Protein AF-W5XZP5-F1 (afdb_monomer)

Nearest PDB structures (foldseek):
  1u8u-assembly1_A  TM=7.814E-01  e=1.775E-10  Escherichia coli
  1jrl-assembly1_A  TM=7.957E-01  e=8.829E-10  Escherichia coli
  6lfb-assembly1_A  TM=7.781E-01  e=6.008E-10  Escherichia coli
  5tid-assembly1_A  TM=7.709E-01  e=5.284E-10  Escherichia coli
  3hp4-assembly1_A  TM=7.282E-01  e=1.217E-09  Pseudoalteromonas sp. 643A

Solvent-accessible surface area (backbone atoms only — not comparable to full-atom values): 13122 Å² total; per-residue (Å²): 115,48,54,32,40,34,79,48,70,82,72,38,53,69,54,25,30,72,69,65,72,43,65,78,64,67,45,83,43,41,34,94,87,47,68,37,27,38,32,76,29,47,70,70,50,43,53,47,47,40,75,73,55,48,34,52,40,47,40,54,33,73,87,69,50,78,31,38,27,72,50,74,82,57,72,58,82,78,39,51,29,35,30,35,40,25,9,34,61,50,44,8,46,72,16,100,78,29,27,31,50,43,57,47,41,78,73,30,84,36,62,45,82,64,29,38,70,76,36,28,29,65,58,42,38,75,44,43,41,59,57,37,56,77,66,66,34,48,25,36,37,40,34,45,37,62,48,31,43,51,72,67,48,53,45,67,56,45,52,52,22,47,48,58,31,44,55,60,28,34,75,68,40,24,45,59,37,38,38,38,47,61,48,58,40,43,71,40,12,35,76,68,64,67,43,62,58,51,62,69,51,49,55,49,30,34,53,50,48,50,54,47,16,68,76,68,25,41,53,56,47,80,43,26,73,89,40,54,93,42,58,90,30,26,74,36,21,63,34,34,21,55,67,28,19,52,54,57,42,58,60,71,76,110

InterPro domains:
  IPR013830 SGNH hydrolase-type esterase domain [PF13472] (84-247)
  IPR036514 SGNH hydrolase superfamily [G3DSA:3.40.50.1110] (79-254)
  IPR053140 GDSL lipase Rv0518-like [PTHR43784] (78-248)

pLDDT: mean 94.57, std 4.89, range [75.0, 98.81]

Organism: NCBI:txid1224164

Structure (mmCIF, N/CA/C/O backbone):
data_AF-W5XZP5-F1
#
_entry.id   AF-W5XZP5-F1
#
loop_
_atom_site.group_PDB
_atom_site.id
_atom_site.type_symbol
_atom_site.label_atom_id
_atom_site.label_alt_id
_atom_site.label_comp_id
_atom_site.label_asym_id
_atom_site.label_entity_id
_atom_site.label_seq_id
_atom_site.pdbx_PDB_ins_code
_atom_site.Cartn_x
_atom_site.Cartn_y
_atom_site.Cartn_z
_atom_site.occupancy
_atom_site.B_iso_or_equiv
_atom_site.auth_seq_id
_atom_site.auth_comp_id
_atom_site.auth_asym_id
_atom_site.auth_atom_id
_atom_site.pdbx_PDB_model_num
ATOM 1 N N . MET A 1 1 ? 1.343 5.590 27.666 1.00 75.00 1 MET A N 1
ATOM 2 C CA . MET A 1 1 ? -0.059 5.116 27.761 1.00 75.00 1 MET A CA 1
ATOM 3 C C . MET A 1 1 ? -0.817 5.496 26.500 1.00 75.00 1 MET A C 1
ATOM 5 O O . MET A 1 1 ? -0.905 6.676 26.173 1.00 75.00 1 MET A O 1
ATOM 9 N N . GLN A 1 2 ? -1.315 4.499 25.777 1.00 84.00 2 GLN A N 1
ATOM 10 C CA . GLN A 1 2 ? -2.060 4.642 24.524 1.00 84.00 2 GLN A CA 1
ATOM 11 C C . GLN A 1 2 ? -3.477 4.099 24.718 1.00 84.00 2 GLN A C 1
ATOM 13 O O . GLN A 1 2 ? -3.688 3.167 25.492 1.00 84.00 2 GLN A O 1
ATOM 18 N N . THR A 1 3 ? -4.457 4.682 24.028 1.00 86.06 3 THR A N 1
ATOM 19 C CA . THR A 1 3 ? -5.855 4.237 24.112 1.00 86.06 3 THR A CA 1
ATOM 20 C C . THR A 1 3 ? -6.237 3.455 22.862 1.00 86.06 3 THR A C 1
ATOM 22 O O . THR A 1 3 ? -6.197 3.989 21.747 1.00 86.06 3 THR A O 1
ATOM 25 N N . LEU A 1 4 ? -6.639 2.202 23.067 1.00 90.81 4 LEU A N 1
ATOM 26 C CA . LEU A 1 4 ? -7.145 1.310 22.032 1.00 90.81 4 LEU A CA 1
ATOM 27 C C . LEU A 1 4 ? -8.652 1.135 22.169 1.00 90.81 4 LEU A C 1
ATOM 29 O O . LEU A 1 4 ? -9.158 0.804 23.232 1.00 90.81 4 LEU A O 1
ATOM 33 N N . PHE A 1 5 ? -9.359 1.313 21.068 1.00 88.06 5 PHE A N 1
ATOM 34 C CA . PHE A 1 5 ? -10.730 0.897 20.890 1.00 88.06 5 PHE A CA 1
ATOM 35 C C . PHE A 1 5 ? -10.770 -0.561 20.409 1.00 88.06 5 PHE A C 1
ATOM 37 O O . PHE A 1 5 ? -10.121 -0.918 19.423 1.00 88.06 5 PHE A O 1
ATOM 44 N N . SER A 1 6 ? -11.568 -1.392 21.073 1.00 87.50 6 SER A N 1
ATOM 45 C CA . SER A 1 6 ? -11.821 -2.783 20.693 1.00 87.50 6 SER A CA 1
ATOM 46 C C . SER A 1 6 ? -13.319 -3.023 20.509 1.00 87.50 6 SER A C 1
ATOM 48 O O . SER A 1 6 ? -14.120 -2.600 21.338 1.00 87.50 6 SER A O 1
ATOM 50 N N . PHE A 1 7 ? -13.685 -3.734 19.438 1.00 80.00 7 PHE A N 1
ATOM 51 C CA . PHE A 1 7 ? -15.038 -4.272 19.221 1.00 80.00 7 PHE A CA 1
ATOM 52 C C . PHE A 1 7 ? -15.194 -5.707 19.758 1.00 80.00 7 PHE A C 1
ATOM 54 O O . PHE A 1 7 ? -16.263 -6.294 19.625 1.00 80.00 7 PHE A O 1
ATOM 61 N N . GLY A 1 8 ? -14.127 -6.322 20.280 1.00 81.00 8 GLY A N 1
ATOM 62 C CA . GLY A 1 8 ? -14.109 -7.768 20.496 1.00 81.00 8 GLY A CA 1
ATOM 63 C C . GLY A 1 8 ? -13.013 -8.240 21.449 1.00 81.00 8 GLY A C 1
ATOM 64 O O . GLY A 1 8 ? -13.044 -7.810 22.597 1.00 81.00 8 GLY A O 1
ATOM 65 N N . PRO A 1 9 ? -12.063 -9.101 21.026 1.00 78.81 9 PRO A N 1
ATOM 66 C CA . PRO A 1 9 ? -11.287 -9.967 21.925 1.00 78.81 9 PRO A CA 1
ATOM 67 C C . PRO A 1 9 ? -10.595 -9.241 23.085 1.00 78.81 9 PRO A C 1
ATOM 69 O O . PRO A 1 9 ? -10.572 -9.738 24.200 1.00 78.81 9 PRO A O 1
ATOM 72 N N . LEU A 1 10 ? -10.096 -8.024 22.858 1.00 86.81 10 LEU A N 1
ATOM 73 C CA . LEU A 1 10 ? -9.453 -7.215 23.900 1.00 86.81 10 LEU A CA 1
ATOM 74 C C . LEU A 1 10 ? -10.403 -6.682 24.985 1.00 86.81 10 LEU A C 1
ATOM 76 O O . LEU A 1 10 ? -9.935 -6.026 25.906 1.00 86.81 10 LEU A O 1
ATOM 80 N N . LEU A 1 11 ? -11.712 -6.916 24.880 1.00 89.94 11 LEU A N 1
ATOM 81 C CA . LEU A 1 11 ? -12.687 -6.651 25.942 1.00 89.94 11 LEU A CA 1
ATOM 82 C C . LEU A 1 11 ? -12.948 -7.888 26.817 1.00 89.94 11 LEU A C 1
ATOM 84 O O . LEU A 1 11 ? -13.628 -7.761 27.830 1.00 89.94 11 LEU A O 1
ATOM 88 N N . ASP A 1 12 ? -12.441 -9.064 26.430 1.00 92.50 12 ASP A N 1
ATOM 89 C CA . ASP A 1 12 ? -12.535 -10.299 27.211 1.00 92.50 12 ASP A CA 1
ATOM 90 C C . ASP A 1 12 ? -11.446 -10.312 28.301 1.00 92.50 12 ASP A C 1
ATOM 92 O O . ASP A 1 12 ? -10.257 -10.357 27.963 1.00 92.50 12 ASP A O 1
ATOM 96 N N . PRO A 1 13 ? -11.807 -10.291 29.600 1.00 92.00 13 PRO A N 1
ATOM 97 C CA . PRO A 1 13 ? -10.835 -10.322 30.689 1.00 92.00 13 PRO A CA 1
ATOM 98 C C . PRO A 1 13 ? -9.905 -11.539 30.649 1.00 92.00 13 PRO A C 1
ATOM 100 O O . PRO A 1 13 ? -8.737 -11.406 30.997 1.00 92.00 13 PRO A O 1
ATOM 103 N N . ALA A 1 14 ? -10.380 -12.702 30.186 1.00 93.19 14 ALA A N 1
ATOM 104 C CA . ALA A 1 14 ? -9.550 -13.904 30.111 1.00 93.19 14 ALA A CA 1
ATOM 105 C C . ALA A 1 14 ? -8.433 -13.751 29.070 1.00 93.19 14 ALA A C 1
ATOM 107 O O . ALA A 1 14 ? -7.293 -14.142 29.315 1.00 93.19 14 ALA A O 1
ATOM 108 N N . LEU A 1 15 ? -8.738 -13.126 27.928 1.00 92.06 15 LEU A N 1
ATOM 109 C CA . LEU A 1 15 ? -7.719 -12.823 26.927 1.00 92.06 15 LEU A CA 1
ATOM 110 C C . LEU A 1 15 ? -6.761 -11.732 27.414 1.00 92.06 15 LEU A C 1
ATOM 112 O O . LEU A 1 15 ? -5.573 -11.782 27.109 1.00 92.06 15 LEU A O 1
ATOM 116 N N . GLN A 1 16 ? -7.256 -10.744 28.163 1.00 93.25 16 GLN A N 1
ATOM 117 C CA . GLN A 1 16 ? -6.389 -9.738 28.776 1.00 93.25 16 GLN A CA 1
ATOM 118 C C . GLN A 1 16 ? -5.399 -10.386 29.754 1.00 93.25 16 GLN A C 1
ATOM 120 O O . GLN A 1 16 ? -4.205 -10.121 29.655 1.00 93.25 16 GLN A O 1
ATOM 125 N N . GLU A 1 17 ? -5.855 -11.293 30.622 1.00 94.44 17 GLU A N 1
ATOM 126 C CA . GLU A 1 17 ? -4.975 -12.051 31.520 1.00 94.44 17 GLU A CA 1
ATOM 127 C C . GLU A 1 17 ? -3.981 -12.936 30.755 1.00 94.44 17 GLU A C 1
ATOM 129 O O . GLU A 1 17 ? -2.807 -12.975 31.113 1.00 94.44 17 GLU A O 1
ATOM 134 N N . GLU A 1 18 ? -4.408 -13.596 29.673 1.00 94.25 18 GLU A N 1
ATOM 135 C CA . GLU A 1 18 ? -3.519 -14.392 28.813 1.00 94.25 18 GLU A CA 1
ATOM 136 C C . GLU A 1 18 ? -2.399 -13.540 28.197 1.00 94.25 18 GLU A C 1
ATOM 138 O O . GLU A 1 18 ? -1.236 -13.943 28.199 1.00 94.25 18 GLU A O 1
ATOM 143 N N . VAL A 1 19 ? -2.744 -12.373 27.644 1.00 92.38 19 VAL A N 1
ATOM 144 C CA . VAL A 1 19 ? -1.810 -11.548 26.863 1.00 92.38 19 VAL A CA 1
ATOM 145 C C . VAL A 1 19 ? -0.970 -10.633 27.755 1.00 92.38 19 VAL A C 1
ATOM 147 O O . VAL A 1 19 ? 0.211 -10.434 27.478 1.00 92.38 19 VAL A O 1
ATOM 150 N N . PHE A 1 20 ? -1.559 -10.063 28.806 1.00 94.38 20 PHE A N 1
ATOM 151 C CA . PHE A 1 20 ? -0.942 -9.025 29.639 1.00 94.38 20 PHE A CA 1
ATOM 152 C C . PHE A 1 20 ? -0.586 -9.500 31.049 1.00 94.38 20 PHE A C 1
ATOM 154 O O . PHE A 1 20 ? 0.141 -8.801 31.751 1.00 94.38 20 PHE A O 1
ATOM 161 N N . GLY A 1 21 ? -1.074 -10.669 31.470 1.00 94.56 21 GLY A N 1
ATOM 162 C CA . GLY A 1 21 ? -0.919 -11.174 32.836 1.00 94.56 21 GLY A CA 1
ATOM 163 C C . GLY A 1 21 ? -1.918 -10.593 33.842 1.00 94.56 21 GLY A C 1
ATOM 164 O O . GLY A 1 21 ? -1.877 -10.974 35.009 1.00 94.56 21 GLY A O 1
ATOM 165 N N . GLU A 1 22 ? -2.809 -9.693 33.415 1.00 94.38 22 GLU A N 1
ATOM 166 C CA . GLU A 1 22 ? -3.847 -9.081 34.248 1.00 94.38 22 GLU A CA 1
ATOM 167 C C . GLU A 1 22 ? -5.047 -8.593 33.413 1.00 94.38 22 GLU A C 1
ATOM 169 O O . GLU A 1 22 ? -4.922 -8.306 32.219 1.00 94.38 22 GLU A O 1
ATOM 174 N N . ALA A 1 23 ? -6.211 -8.452 34.053 1.00 94.31 23 ALA A N 1
ATOM 175 C CA . ALA A 1 23 ? -7.381 -7.814 33.458 1.00 94.31 23 ALA A CA 1
ATOM 176 C C . ALA A 1 23 ? -7.288 -6.283 33.589 1.00 94.31 23 ALA A C 1
ATOM 178 O O . ALA A 1 23 ? -7.298 -5.733 34.689 1.00 94.31 23 ALA A O 1
ATOM 179 N N . LEU A 1 24 ? -7.251 -5.585 32.454 1.00 91.44 24 LEU A N 1
ATOM 180 C CA . LEU A 1 24 ? -7.056 -4.132 32.366 1.00 91.44 24 LEU A CA 1
ATOM 181 C C . LEU A 1 24 ? -8.360 -3.332 32.487 1.00 91.44 24 LEU A C 1
ATOM 183 O O . LEU A 1 24 ? -8.338 -2.116 32.690 1.00 91.44 24 LEU A O 1
ATOM 187 N N . GLY A 1 25 ? -9.508 -4.002 32.350 1.00 90.81 25 GLY A N 1
ATOM 188 C CA . GLY A 1 25 ? -10.812 -3.347 32.261 1.00 90.81 25 GLY A CA 1
ATOM 189 C C . GLY A 1 25 ? -10.964 -2.517 30.981 1.00 90.81 25 GLY A C 1
ATOM 190 O O . GLY A 1 25 ? -10.099 -2.504 30.104 1.00 90.81 25 GLY A O 1
ATOM 191 N N . TYR A 1 26 ? -12.105 -1.844 30.834 1.00 94.44 26 TYR A N 1
ATOM 192 C CA . TYR A 1 26 ? -12.350 -0.937 29.713 1.00 94.44 26 TYR A CA 1
ATOM 193 C C . TYR A 1 26 ? -13.429 0.095 30.043 1.00 94.44 26 TYR A C 1
ATOM 195 O O . TYR A 1 26 ? -14.261 -0.104 30.929 1.00 94.44 26 TYR A O 1
ATOM 203 N N . VAL A 1 27 ? -13.440 1.192 29.287 1.00 94.12 27 VAL A N 1
ATOM 204 C CA . VAL A 1 27 ? -14.518 2.188 29.313 1.00 94.12 27 VAL A CA 1
ATOM 205 C C . VAL A 1 27 ? -15.412 1.976 28.092 1.00 94.12 27 VAL A C 1
ATOM 207 O O . VAL A 1 27 ? -14.883 2.005 26.980 1.00 94.12 27 VAL A O 1
ATOM 210 N N . PRO A 1 28 ? -16.736 1.775 28.243 1.00 94.25 28 PRO A N 1
ATOM 211 C CA . PRO A 1 28 ? -17.640 1.674 27.103 1.00 94.25 28 PRO A CA 1
ATOM 212 C C . PRO A 1 28 ? -17.502 2.874 26.164 1.00 94.25 28 PRO A C 1
ATOM 214 O O . PRO A 1 28 ? -17.435 4.022 26.607 1.00 94.25 28 PRO A O 1
ATOM 217 N N . ALA A 1 29 ? -17.446 2.604 24.867 1.00 93.50 29 ALA A N 1
ATOM 218 C CA . ALA A 1 29 ? -17.352 3.627 23.838 1.00 93.50 29 ALA A CA 1
ATOM 219 C C . ALA A 1 29 ? -17.976 3.118 22.544 1.00 93.50 29 ALA A C 1
ATOM 221 O O . ALA A 1 29 ? -18.106 1.916 22.331 1.00 93.50 29 ALA A O 1
ATOM 222 N N . SER A 1 30 ? -18.275 4.033 21.633 1.00 91.25 30 SER A N 1
ATOM 223 C CA . SER A 1 30 ? -18.800 3.686 20.319 1.00 91.25 30 SER A CA 1
ATOM 224 C C . SER A 1 30 ? -18.081 4.437 19.213 1.00 91.25 30 SER A C 1
ATOM 226 O O . SER A 1 30 ? -17.440 5.468 19.426 1.00 91.25 30 SER A O 1
ATOM 228 N N . THR A 1 31 ? -18.177 3.891 18.010 1.00 88.38 31 THR A N 1
ATOM 229 C CA . THR A 1 31 ? -17.751 4.519 16.757 1.00 88.38 31 THR A CA 1
ATOM 230 C C . THR A 1 31 ? -18.951 4.589 15.818 1.00 88.38 31 THR A C 1
ATOM 232 O O . THR A 1 31 ? -19.982 3.964 16.065 1.00 88.38 31 THR A O 1
ATOM 235 N N . ARG A 1 32 ? -18.798 5.234 14.656 1.00 81.88 32 ARG A N 1
ATOM 236 C CA . ARG A 1 32 ? -19.812 5.161 13.584 1.00 81.88 32 ARG A CA 1
ATOM 237 C C . ARG A 1 32 ? -20.124 3.732 13.104 1.00 81.88 32 ARG A C 1
ATOM 239 O O . ARG A 1 32 ? -21.089 3.539 12.373 1.00 81.88 32 ARG A O 1
ATOM 246 N N . HIS A 1 33 ? -19.285 2.757 13.461 1.00 78.44 33 HIS A N 1
ATOM 247 C CA . HIS A 1 33 ? -19.383 1.367 13.018 1.00 78.44 33 HIS A CA 1
ATOM 248 C C . HIS A 1 33 ? -19.900 0.410 14.102 1.00 78.44 33 HIS A C 1
ATOM 250 O O . HIS A 1 33 ? -20.106 -0.759 13.792 1.00 78.44 33 HIS A O 1
ATOM 256 N N . GLY A 1 34 ? -20.113 0.874 15.340 1.00 85.00 34 GLY A N 1
ATOM 257 C CA . GLY A 1 34 ? -20.674 0.052 16.417 1.00 85.00 34 GLY A CA 1
ATOM 258 C C . GLY A 1 34 ? -20.146 0.372 17.816 1.00 85.00 34 GLY A C 1
ATOM 259 O O . GLY A 1 34 ? -19.287 1.240 17.993 1.00 85.00 34 GLY A O 1
ATOM 260 N N . GLU A 1 35 ? -20.675 -0.369 18.787 1.00 90.88 35 GLU A N 1
ATOM 261 C CA . GLU A 1 35 ? -20.318 -0.325 20.210 1.00 90.88 35 GLU A CA 1
ATOM 262 C C . GLU A 1 35 ? -19.059 -1.153 20.511 1.00 90.88 35 GLU A C 1
ATOM 264 O O . GLU A 1 35 ? -18.761 -2.133 19.827 1.00 90.88 35 GLU A O 1
ATOM 269 N N . GLY A 1 36 ? -18.328 -0.764 21.552 1.00 92.38 36 GLY A N 1
ATOM 270 C CA . GLY A 1 36 ? -17.110 -1.425 22.005 1.00 92.38 36 GLY A CA 1
ATOM 271 C C . GLY A 1 36 ? -16.582 -0.827 23.309 1.00 92.38 36 GLY A C 1
ATOM 272 O O . GLY A 1 36 ? -17.344 -0.360 24.159 1.00 92.38 36 GLY A O 1
ATOM 273 N N . GLY A 1 37 ? -15.263 -0.841 23.478 1.00 93.62 37 GLY A N 1
ATOM 274 C CA . GLY A 1 37 ? -14.620 -0.331 24.685 1.00 93.62 37 GLY A CA 1
ATOM 275 C C . GLY A 1 37 ? -13.229 0.232 24.439 1.00 93.62 37 GLY A C 1
ATOM 276 O O . GLY A 1 37 ? -12.516 -0.206 23.538 1.00 93.62 37 GLY A O 1
ATOM 277 N N . LEU A 1 38 ? -12.854 1.215 25.256 1.00 93.75 38 LEU A N 1
ATOM 278 C CA . LEU A 1 38 ? -11.516 1.783 25.323 1.00 93.75 38 LEU A CA 1
ATOM 279 C C . LEU A 1 38 ? -10.705 1.066 26.398 1.00 93.75 38 LEU A C 1
ATOM 281 O O . LEU A 1 38 ? -11.060 1.117 27.576 1.00 93.75 38 LEU A O 1
ATOM 285 N N . VAL A 1 39 ? -9.600 0.462 25.984 1.00 93.69 39 VAL A N 1
ATOM 286 C CA . VAL A 1 39 ? -8.587 -0.138 26.851 1.00 93.69 39 VAL A CA 1
ATOM 287 C C . VAL A 1 39 ? -7.372 0.786 26.852 1.00 93.69 39 VAL A C 1
ATOM 289 O O . VAL A 1 39 ? -6.883 1.194 25.792 1.00 93.69 39 VAL A O 1
ATOM 292 N N . ALA A 1 40 ? -6.902 1.162 28.037 1.00 93.31 40 ALA A N 1
ATOM 293 C CA . ALA A 1 40 ? -5.664 1.913 28.190 1.00 93.31 40 ALA A CA 1
ATOM 294 C C . ALA A 1 40 ? -4.505 0.923 28.323 1.00 93.31 40 ALA A C 1
ATOM 296 O O . ALA A 1 40 ? -4.521 0.102 29.232 1.00 93.31 40 ALA A O 1
ATOM 297 N N . LEU A 1 41 ? -3.526 1.004 27.421 1.00 92.62 41 LEU A N 1
ATOM 298 C CA . LEU A 1 41 ? -2.330 0.167 27.468 1.00 92.62 41 LEU A CA 1
ATOM 299 C C . LEU A 1 41 ? -1.097 1.001 27.805 1.00 92.62 41 LEU A C 1
ATOM 301 O O . LEU A 1 41 ? -0.870 2.081 27.240 1.00 92.62 41 LEU A O 1
ATOM 305 N N . GLU A 1 42 ? -0.274 0.474 28.699 1.00 94.00 42 GLU A N 1
ATOM 306 C CA . GLU A 1 42 ? 1.117 0.885 28.851 1.00 94.00 42 GLU A CA 1
ATOM 307 C C . GLU A 1 42 ? 1.954 0.445 27.646 1.00 94.00 42 GLU A C 1
ATOM 309 O O . GLU A 1 42 ? 1.534 -0.387 26.844 1.00 94.00 42 GLU A O 1
ATOM 314 N N . ASP A 1 43 ? 3.160 0.991 27.502 1.00 90.69 43 ASP A N 1
ATOM 315 C CA . ASP A 1 43 ? 3.978 0.762 26.307 1.00 90.69 43 ASP A CA 1
ATOM 316 C C . ASP A 1 43 ? 4.386 -0.721 26.165 1.00 90.69 43 ASP A C 1
ATOM 318 O O . ASP A 1 43 ? 4.406 -1.259 25.058 1.00 90.69 43 ASP A O 1
ATOM 322 N N . GLY A 1 44 ? 4.627 -1.416 27.286 1.00 92.06 44 GLY A N 1
ATOM 323 C CA . GLY A 1 44 ? 4.886 -2.860 27.299 1.00 92.06 44 GLY A CA 1
ATOM 324 C C . GLY A 1 44 ? 3.664 -3.690 26.891 1.00 92.06 44 GLY A C 1
ATOM 325 O O . GLY A 1 44 ? 3.779 -4.593 26.066 1.00 92.06 44 GLY A O 1
ATOM 326 N N . GLN A 1 45 ? 2.481 -3.342 27.403 1.00 93.62 45 GLN A N 1
ATOM 327 C CA . GLN A 1 45 ? 1.221 -4.003 27.044 1.00 93.62 45 GLN A CA 1
ATOM 328 C C . GLN A 1 45 ? 0.855 -3.746 25.580 1.00 93.62 45 GLN A C 1
ATOM 330 O O . GLN A 1 45 ? 0.395 -4.646 24.883 1.00 93.62 45 GLN A O 1
ATOM 335 N N . LEU A 1 46 ? 1.105 -2.535 25.081 1.00 90.81 46 LEU A N 1
ATOM 336 C CA . LEU A 1 46 ? 0.900 -2.204 23.678 1.00 90.81 46 LEU A CA 1
ATOM 337 C C . LEU A 1 46 ? 1.782 -3.061 22.772 1.00 90.81 46 LEU A C 1
ATOM 339 O O . LEU A 1 46 ? 1.267 -3.614 21.811 1.00 90.81 46 LEU A O 1
ATOM 343 N N . SER A 1 47 ? 3.059 -3.230 23.121 1.00 89.75 47 SER A N 1
ATOM 344 C CA . SER A 1 47 ? 3.990 -4.100 22.390 1.00 89.75 47 SER A CA 1
ATOM 345 C C . SER A 1 47 ? 3.519 -5.564 22.351 1.00 89.75 47 SER A C 1
ATOM 347 O O . SER A 1 47 ? 3.568 -6.215 21.306 1.00 89.75 47 SER A O 1
ATOM 349 N N . LEU A 1 48 ? 2.986 -6.080 23.466 1.00 91.38 48 LEU A N 1
ATOM 350 C CA . LEU A 1 48 ? 2.402 -7.428 23.524 1.00 91.38 48 LEU A CA 1
ATOM 351 C C . LEU A 1 48 ? 1.155 -7.552 22.638 1.00 91.38 48 LEU A C 1
ATOM 353 O O . LEU A 1 48 ? 1.019 -8.514 21.880 1.00 91.38 48 LEU A O 1
ATOM 357 N N . ALA A 1 49 ? 0.260 -6.564 22.697 1.00 90.25 49 ALA A N 1
ATOM 358 C CA . ALA A 1 49 ? -0.928 -6.524 21.853 1.00 90.25 49 ALA A CA 1
ATOM 359 C C . ALA A 1 49 ? -0.556 -6.428 20.362 1.00 90.25 49 ALA A C 1
ATOM 361 O O . ALA A 1 49 ? -1.134 -7.133 19.538 1.00 90.25 49 ALA A O 1
ATOM 362 N N . ASP A 1 50 ? 0.445 -5.620 20.028 1.00 89.12 50 ASP A N 1
ATOM 363 C CA . ASP A 1 50 ? 0.960 -5.437 18.674 1.00 89.12 50 ASP A CA 1
ATOM 364 C C . ASP A 1 50 ? 1.482 -6.766 18.100 1.00 89.12 50 ASP A C 1
ATOM 366 O O . ASP A 1 50 ? 1.137 -7.140 16.978 1.00 89.12 50 ASP A O 1
ATOM 370 N N . GLY A 1 51 ? 2.229 -7.539 18.899 1.00 85.88 51 GLY A N 1
ATOM 371 C CA . GLY A 1 51 ? 2.695 -8.877 18.519 1.00 85.88 51 GLY A CA 1
ATOM 372 C C . GLY A 1 51 ? 1.577 -9.918 18.367 1.00 85.88 51 GLY A C 1
ATOM 373 O O . GLY A 1 51 ? 1.744 -10.896 17.637 1.00 85.88 51 GLY A O 1
ATOM 374 N N . ARG A 1 52 ? 0.430 -9.722 19.031 1.00 86.56 52 ARG A N 1
ATOM 375 C CA . ARG A 1 52 ? -0.704 -10.662 19.011 1.00 86.56 52 ARG A CA 1
ATOM 376 C C . ARG A 1 52 ? -1.720 -10.368 17.910 1.00 86.56 52 ARG A C 1
ATOM 378 O O . ARG A 1 52 ? -2.242 -11.306 17.307 1.00 86.56 52 ARG A O 1
ATOM 385 N N . PHE A 1 53 ? -2.040 -9.094 17.705 1.00 85.25 53 PHE A N 1
ATOM 386 C CA . PHE A 1 53 ? -3.153 -8.641 16.867 1.00 85.25 53 PHE A CA 1
ATOM 387 C C . PHE A 1 53 ? -2.692 -7.926 15.589 1.00 85.25 53 PHE A C 1
ATOM 389 O O . PHE A 1 53 ? -3.486 -7.776 14.661 1.00 85.25 53 PHE A O 1
ATOM 396 N N . GLY A 1 54 ? -1.417 -7.534 15.497 1.00 82.50 54 GLY A N 1
ATOM 397 C CA . GLY A 1 54 ? -0.810 -7.033 14.269 1.00 82.50 54 GLY A CA 1
ATOM 398 C C . GLY A 1 54 ? -1.212 -5.598 13.931 1.00 82.50 54 GLY A C 1
ATOM 399 O O . GLY A 1 54 ? -0.768 -4.655 14.578 1.00 82.50 54 GLY A O 1
ATOM 400 N N . VAL A 1 55 ? -1.998 -5.424 12.866 1.00 84.25 55 VAL A N 1
ATOM 401 C CA . VAL A 1 55 ? -2.234 -4.126 12.208 1.00 84.25 55 VAL A CA 1
ATOM 402 C C . VAL A 1 55 ? -3.197 -3.235 12.994 1.00 84.25 55 VAL A C 1
ATOM 404 O O . VAL A 1 55 ? -4.261 -3.678 13.441 1.00 84.25 55 VAL A O 1
ATOM 407 N N . ARG A 1 56 ? -2.874 -1.938 13.079 1.00 88.00 56 ARG A N 1
ATOM 408 C CA . ARG A 1 56 ? -3.696 -0.915 13.738 1.00 88.00 56 ARG A CA 1
ATOM 409 C C . ARG A 1 56 ? -4.174 0.157 12.764 1.00 88.00 56 ARG A C 1
ATOM 411 O O . ARG A 1 56 ? -3.470 0.533 11.835 1.00 88.00 56 ARG A O 1
ATOM 418 N N . ARG A 1 57 ? -5.342 0.741 13.043 1.00 85.25 57 ARG A N 1
ATOM 419 C CA . ARG A 1 57 ? -5.799 1.991 12.409 1.00 85.25 57 ARG A CA 1
ATOM 420 C C . ARG A 1 57 ? -6.286 3.008 13.421 1.00 85.25 57 ARG A C 1
ATOM 422 O O . ARG A 1 57 ? -6.746 2.645 14.504 1.00 85.25 57 ARG A O 1
ATOM 429 N N . ARG A 1 58 ? -6.299 4.275 13.017 1.00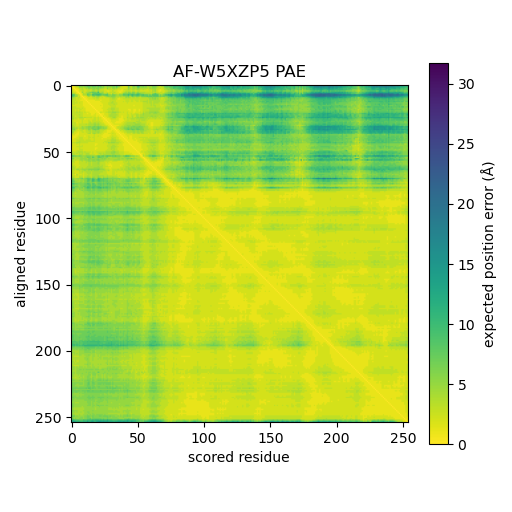 89.06 58 ARG A N 1
ATOM 430 C CA . ARG A 1 58 ? -7.086 5.298 13.705 1.00 89.06 58 ARG A CA 1
ATOM 431 C C . ARG A 1 58 ? -8.574 5.112 13.422 1.00 89.06 58 ARG A C 1
ATOM 433 O O . ARG A 1 58 ? -8.985 4.876 12.287 1.00 89.06 58 ARG A O 1
ATOM 440 N N . VAL A 1 59 ? -9.377 5.225 14.472 1.00 88.31 59 VAL A N 1
ATOM 441 C CA . VAL A 1 59 ? -10.838 5.273 14.405 1.00 88.31 59 VAL A CA 1
ATOM 442 C C . VAL A 1 59 ? -11.348 6.506 15.134 1.00 88.31 59 VAL A C 1
ATOM 444 O O . VAL A 1 59 ? -10.811 6.885 16.176 1.00 88.31 59 VAL A O 1
ATOM 447 N N . ALA A 1 60 ? -12.404 7.105 14.592 1.00 90.50 60 ALA A N 1
ATOM 448 C CA . ALA A 1 60 ? -13.151 8.158 15.259 1.00 90.50 60 ALA A CA 1
ATOM 449 C C . ALA A 1 60 ? -14.203 7.539 16.182 1.00 90.50 60 ALA A C 1
ATOM 451 O O . ALA A 1 60 ? -15.011 6.701 15.759 1.00 90.50 60 ALA A O 1
ATOM 452 N N . LEU A 1 61 ? -14.187 7.973 17.435 1.00 91.31 61 LEU A N 1
ATOM 453 C CA . LEU A 1 61 ? -15.222 7.684 18.413 1.00 91.31 61 LEU A CA 1
ATOM 454 C C . LEU A 1 61 ? -16.449 8.570 18.158 1.00 91.31 61 LEU A C 1
ATOM 456 O O . LEU A 1 61 ? -16.356 9.611 17.505 1.00 91.31 61 LEU A O 1
ATOM 460 N N . ALA A 1 62 ? -17.603 8.177 18.693 1.00 90.38 62 ALA A N 1
ATOM 461 C CA . ALA A 1 62 ? -18.847 8.940 18.575 1.00 90.38 62 ALA A CA 1
ATOM 462 C C . ALA A 1 62 ? -18.755 10.344 19.203 1.00 90.38 62 ALA A C 1
ATOM 464 O O . ALA A 1 62 ? -19.473 11.249 18.789 1.00 90.38 62 ALA A O 1
ATOM 465 N N . ASP A 1 63 ? -17.843 10.537 20.161 1.00 89.88 63 ASP A N 1
ATOM 466 C CA . ASP A 1 63 ? -17.549 11.829 20.791 1.00 89.88 63 ASP A CA 1
ATOM 467 C C . ASP A 1 63 ? -16.534 12.691 20.007 1.00 89.88 63 ASP A C 1
ATOM 469 O O . ASP A 1 63 ? -16.163 13.776 20.453 1.00 89.88 63 ASP A O 1
ATOM 473 N N . GLY A 1 64 ? -16.076 12.219 18.842 1.00 88.12 64 GLY A N 1
ATOM 474 C CA . GLY A 1 64 ? -15.134 12.918 17.967 1.00 88.12 64 GLY A CA 1
ATOM 475 C C . GLY A 1 64 ? -13.655 12.717 18.306 1.00 88.12 64 GLY A C 1
ATOM 476 O O . GLY A 1 64 ? -12.800 13.159 17.537 1.00 88.12 64 GLY A O 1
ATOM 477 N N . ARG A 1 65 ? -13.310 12.037 19.408 1.00 91.69 65 ARG A N 1
ATOM 478 C CA . ARG A 1 65 ? -11.910 11.692 19.705 1.00 91.69 65 ARG A CA 1
ATOM 479 C C . ARG A 1 65 ? -11.401 10.589 18.777 1.00 91.69 65 ARG A C 1
ATOM 481 O O . ARG A 1 65 ? -12.173 9.802 18.232 1.00 91.69 65 ARG A O 1
ATOM 488 N N . LEU A 1 66 ? -10.078 10.501 18.640 1.00 90.62 66 LEU A N 1
ATOM 489 C CA . LEU A 1 66 ? -9.410 9.429 17.902 1.00 90.62 66 LEU A CA 1
ATOM 490 C C . LEU A 1 66 ? -8.838 8.379 18.856 1.00 90.62 66 LEU A C 1
ATOM 492 O O . LEU A 1 66 ? -8.157 8.718 19.823 1.00 90.62 66 LEU A O 1
ATOM 496 N N . ALA A 1 67 ? -9.029 7.108 18.523 1.00 91.31 67 ALA A N 1
ATOM 497 C CA . ALA A 1 67 ? -8.401 5.971 19.192 1.00 91.31 67 ALA A CA 1
ATOM 498 C C . ALA A 1 67 ? -7.704 5.072 18.164 1.00 91.31 67 ALA A C 1
ATOM 500 O O . ALA A 1 67 ? -7.998 5.142 16.970 1.00 91.31 67 ALA A O 1
ATOM 501 N N . TRP A 1 68 ? -6.760 4.246 18.611 1.00 90.75 68 TRP A N 1
ATOM 502 C CA . TRP A 1 68 ? -6.251 3.147 17.786 1.00 90.75 68 TRP A CA 1
ATOM 503 C C . TRP A 1 68 ? -7.214 1.964 17.855 1.00 90.75 68 TRP A C 1
ATOM 505 O O . TRP A 1 68 ? -7.868 1.788 18.869 1.00 90.75 68 TRP A O 1
ATOM 515 N N . ALA A 1 69 ? -7.303 1.138 16.824 1.00 90.12 69 ALA A N 1
ATOM 516 C CA . ALA A 1 69 ? -8.043 -0.120 16.868 1.00 90.12 69 ALA A CA 1
ATOM 517 C C . ALA A 1 69 ? -7.327 -1.175 16.027 1.00 90.12 69 ALA A C 1
ATOM 519 O O . ALA A 1 69 ? -6.846 -0.855 14.936 1.00 90.12 69 ALA A O 1
ATOM 520 N N . TYR A 1 70 ? -7.303 -2.418 16.508 1.00 86.94 70 TYR A N 1
ATOM 521 C CA . TYR A 1 70 ? -6.884 -3.560 15.697 1.00 86.94 70 TYR A CA 1
ATOM 522 C C . TYR A 1 70 ? -7.981 -3.943 14.711 1.00 86.94 70 TYR A C 1
ATOM 524 O O . TYR A 1 70 ? -9.173 -3.831 15.013 1.00 86.94 70 TYR A O 1
ATOM 532 N N . LEU A 1 71 ? -7.571 -4.391 13.530 1.00 78.25 71 LEU A N 1
ATOM 533 C CA . LEU A 1 71 ? -8.473 -4.806 12.463 1.00 78.25 71 LEU A CA 1
ATOM 534 C C . LEU A 1 71 ? -8.155 -6.194 11.951 1.00 78.25 71 LEU A C 1
ATOM 536 O O . LEU A 1 71 ? -7.113 -6.765 12.250 1.00 78.25 71 LEU A O 1
ATOM 540 N N . ASP A 1 72 ? -9.057 -6.683 11.101 1.00 80.62 72 ASP A N 1
ATOM 541 C CA . ASP A 1 72 ? -8.756 -7.805 10.230 1.00 80.62 72 ASP A CA 1
ATOM 542 C C . ASP A 1 72 ? -7.459 -7.510 9.446 1.00 80.62 72 ASP A C 1
ATOM 544 O O . ASP A 1 72 ? -7.371 -6.457 8.787 1.00 80.62 72 ASP A O 1
ATOM 548 N N . PRO A 1 73 ? -6.463 -8.412 9.511 1.00 79.62 73 PRO A N 1
ATOM 549 C CA . PRO A 1 73 ? -5.197 -8.249 8.806 1.00 79.62 73 PRO A CA 1
ATOM 550 C C . PRO A 1 73 ? -5.365 -8.274 7.282 1.00 79.62 73 PRO A C 1
ATOM 552 O O . PRO A 1 73 ? -4.451 -7.872 6.581 1.00 79.62 73 PRO A O 1
ATOM 555 N N . ARG A 1 74 ? -6.528 -8.681 6.752 1.00 86.81 74 ARG A N 1
ATOM 556 C CA . ARG A 1 74 ? -6.845 -8.628 5.320 1.00 86.81 74 ARG A CA 1
ATOM 557 C C . ARG A 1 74 ? -7.450 -7.264 4.983 1.00 86.81 74 ARG A C 1
ATOM 559 O O . ARG A 1 74 ? -8.632 -7.028 5.274 1.00 86.81 74 ARG A O 1
ATOM 566 N N . PRO A 1 75 ? -6.700 -6.346 4.350 1.00 87.38 75 PRO A N 1
ATOM 567 C CA . PRO A 1 75 ? -7.119 -4.954 4.246 1.00 87.38 75 PRO A CA 1
ATOM 568 C C . PRO A 1 75 ? -8.399 -4.731 3.451 1.00 87.38 75 PRO A C 1
ATOM 570 O O . PRO A 1 75 ? -9.199 -3.860 3.798 1.00 87.38 75 PRO A O 1
ATOM 573 N N . PHE A 1 76 ? -8.636 -5.557 2.436 1.00 92.12 76 PHE A N 1
ATOM 574 C CA . PHE A 1 76 ? -9.770 -5.396 1.533 1.00 92.12 76 PHE A CA 1
ATOM 575 C C . PHE A 1 76 ? -11.038 -6.126 1.982 1.00 92.12 76 PHE A C 1
ATOM 577 O O . PHE A 1 76 ? -12.108 -5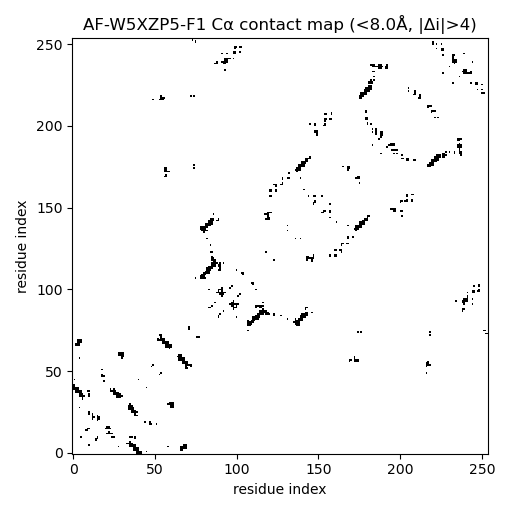.832 1.458 1.00 92.12 76 PHE A O 1
ATOM 584 N N . ALA A 1 77 ? -10.965 -7.015 2.981 1.00 87.56 77 ALA A N 1
ATOM 585 C CA . ALA A 1 77 ? -12.125 -7.789 3.435 1.00 87.56 77 ALA A CA 1
ATOM 586 C C . ALA A 1 77 ? -13.254 -6.902 3.997 1.00 87.56 77 ALA A C 1
ATOM 588 O O . ALA A 1 77 ? -14.432 -7.224 3.856 1.00 87.56 77 ALA A O 1
ATOM 589 N N . ALA A 1 78 ? -12.894 -5.775 4.619 1.00 83.69 78 ALA A N 1
ATOM 590 C CA . ALA A 1 78 ? -13.836 -4.826 5.215 1.00 83.69 78 ALA A CA 1
ATOM 591 C C . ALA A 1 78 ? -13.929 -3.483 4.462 1.00 83.69 78 ALA A C 1
ATOM 593 O O . ALA A 1 78 ? -14.641 -2.582 4.916 1.00 83.69 78 ALA A O 1
ATOM 594 N N . ALA A 1 79 ? -13.208 -3.328 3.347 1.00 92.88 79 ALA A N 1
ATOM 595 C CA . ALA A 1 79 ? -13.168 -2.084 2.586 1.00 92.88 79 ALA A CA 1
ATOM 596 C C . ALA A 1 79 ? -14.478 -1.877 1.811 1.00 92.88 79 ALA A C 1
ATOM 598 O O . ALA A 1 79 ? -14.964 -2.792 1.143 1.00 92.88 79 ALA A O 1
ATOM 599 N N . LYS A 1 80 ? -15.061 -0.672 1.872 1.00 94.31 80 LYS A N 1
ATOM 600 C CA . LYS A 1 80 ? -16.303 -0.352 1.135 1.00 94.31 80 LYS A CA 1
ATOM 601 C C . LYS A 1 80 ? -16.072 0.686 0.050 1.00 94.31 80 LYS A C 1
ATOM 603 O O . LYS A 1 80 ? -16.669 0.599 -1.021 1.00 94.31 80 LYS A O 1
ATOM 608 N N . LYS A 1 81 ? -15.229 1.671 0.338 1.00 97.62 81 LYS A N 1
ATOM 609 C CA . LYS A 1 81 ? -14.896 2.791 -0.538 1.00 97.62 81 LYS A CA 1
ATOM 610 C C . LYS A 1 81 ? -13.383 2.914 -0.608 1.00 97.62 81 LYS A C 1
ATOM 612 O O . LYS A 1 81 ? -12.765 3.341 0.363 1.00 97.62 81 LYS A O 1
ATOM 617 N N . VAL A 1 82 ? -12.816 2.543 -1.753 1.00 98.50 82 VAL A N 1
ATOM 618 C CA . VAL A 1 82 ? -11.367 2.445 -1.965 1.00 98.50 82 VAL A CA 1
ATOM 619 C C . VAL A 1 82 ? -10.882 3.513 -2.940 1.00 98.50 82 VAL A C 1
ATOM 621 O O . VAL A 1 82 ? -11.409 3.614 -4.044 1.00 98.50 82 VAL A O 1
ATOM 624 N N . ALA A 1 83 ? -9.852 4.274 -2.578 1.00 98.75 83 ALA A N 1
ATOM 625 C CA . ALA A 1 83 ? -9.063 5.044 -3.543 1.00 98.75 83 ALA A CA 1
ATOM 626 C C . ALA A 1 83 ? -7.764 4.301 -3.869 1.00 98.75 83 ALA A C 1
ATOM 628 O O . ALA A 1 83 ? -7.096 3.827 -2.956 1.00 98.75 83 ALA A O 1
ATOM 629 N N . VAL A 1 84 ? -7.385 4.236 -5.144 1.00 98.81 84 VAL A N 1
ATOM 630 C CA . VAL A 1 84 ? -6.044 3.811 -5.571 1.00 98.81 84 VAL A CA 1
ATOM 631 C C . VAL A 1 84 ? -5.261 5.057 -5.966 1.00 98.81 84 VAL A C 1
ATOM 633 O O . VAL A 1 84 ? -5.611 5.720 -6.937 1.00 98.81 84 VAL A O 1
ATOM 636 N N . LEU A 1 85 ? -4.240 5.388 -5.184 1.00 98.81 85 LEU A N 1
ATOM 637 C CA . LEU A 1 85 ? -3.290 6.473 -5.402 1.00 98.81 85 LEU A CA 1
ATOM 638 C C . LEU A 1 85 ? -2.004 5.848 -5.944 1.00 98.81 85 LEU A C 1
ATOM 640 O O . LEU A 1 85 ? -1.397 5.024 -5.260 1.00 98.81 85 LEU A O 1
ATOM 644 N N . GLY A 1 86 ? -1.583 6.198 -7.155 1.00 98.50 86 GLY A N 1
ATOM 645 C CA . GLY A 1 86 ? -0.411 5.544 -7.720 1.00 98.50 86 GLY A CA 1
ATOM 646 C C . GLY A 1 86 ? 0.045 6.047 -9.076 1.00 98.50 86 GLY A C 1
ATOM 647 O O . GLY A 1 86 ? -0.390 7.098 -9.542 1.00 98.50 86 GLY A O 1
ATOM 648 N N . ASP A 1 87 ? 0.924 5.265 -9.689 1.00 98.56 87 ASP A N 1
ATOM 649 C CA . ASP A 1 87 ? 1.595 5.573 -10.948 1.00 98.56 87 ASP A CA 1
ATOM 650 C C . ASP A 1 87 ? 1.035 4.776 -12.151 1.00 98.56 87 ASP A C 1
ATOM 652 O O . ASP A 1 87 ? -0.123 4.351 -12.168 1.00 98.56 87 ASP A O 1
ATOM 656 N N . SER A 1 88 ? 1.845 4.570 -13.195 1.00 98.44 88 SER A N 1
ATOM 657 C CA . SER A 1 88 ? 1.461 3.825 -14.400 1.00 98.44 88 SER A CA 1
ATOM 658 C C . SER A 1 88 ? 1.138 2.351 -14.137 1.00 98.44 88 SER A C 1
ATOM 660 O O . SER A 1 88 ? 0.294 1.782 -14.836 1.00 98.44 88 SER A O 1
ATOM 662 N N . ILE A 1 89 ? 1.751 1.726 -13.128 1.00 98.50 89 ILE A N 1
ATOM 663 C CA . ILE A 1 89 ? 1.467 0.335 -12.767 1.00 98.50 89 ILE A CA 1
ATOM 664 C C . ILE A 1 89 ? 0.093 0.264 -12.101 1.00 98.50 89 ILE A C 1
ATOM 666 O O . ILE A 1 89 ? -0.740 -0.552 -12.493 1.00 98.50 89 ILE A O 1
ATOM 670 N N . ALA A 1 90 ? -0.189 1.155 -11.149 1.00 98.56 90 ALA A N 1
ATOM 671 C CA . ALA A 1 90 ? -1.500 1.242 -10.504 1.00 98.56 90 ALA A CA 1
ATOM 672 C C . ALA A 1 90 ? -2.620 1.675 -11.470 1.00 98.56 90 ALA A C 1
ATOM 674 O O . ALA A 1 90 ? -3.769 1.242 -11.344 1.00 98.56 90 ALA A O 1
ATOM 675 N N . PHE A 1 91 ? -2.284 2.483 -12.478 1.00 98.62 91 PHE A N 1
ATOM 676 C CA . PHE A 1 91 ? -3.186 2.835 -13.576 1.00 98.62 91 PHE A CA 1
ATOM 677 C C . PHE A 1 91 ? -3.596 1.612 -14.416 1.00 98.62 91 PHE A C 1
ATOM 679 O O . PHE A 1 91 ? -4.673 1.607 -15.010 1.00 98.62 91 PHE A O 1
ATOM 686 N N . GLY A 1 92 ? -2.773 0.557 -14.434 1.00 98.19 92 GLY A N 1
ATOM 687 C CA . GLY A 1 92 ? -3.012 -0.651 -15.223 1.00 98.19 92 GLY A CA 1
ATOM 688 C C . GLY A 1 92 ? -2.410 -0.587 -16.625 1.00 98.19 92 GLY A C 1
ATOM 689 O O . GLY A 1 92 ? -2.934 -1.213 -17.545 1.00 98.19 92 GLY A O 1
ATOM 690 N N . MET A 1 93 ? -1.323 0.173 -16.813 1.00 97.56 93 MET A N 1
ATOM 691 C CA . MET A 1 93 ? -0.615 0.215 -18.093 1.00 97.56 93 MET A CA 1
ATOM 692 C C . MET A 1 93 ? -0.236 -1.205 -18.544 1.00 97.56 93 MET A C 1
ATOM 694 O O . MET A 1 93 ? 0.073 -2.066 -17.719 1.00 97.56 93 MET A O 1
ATOM 698 N N . SER A 1 94 ? -0.313 -1.440 -19.855 1.00 97.25 94 SER A N 1
ATOM 699 C CA . SER A 1 94 ? -0.086 -2.743 -20.504 1.00 97.25 94 SER A CA 1
ATOM 700 C C . SER A 1 94 ? -1.127 -3.838 -20.207 1.00 97.25 94 SER A C 1
ATOM 702 O O . SER A 1 94 ? -0.968 -4.976 -20.652 1.00 97.25 94 SER A O 1
ATOM 704 N N . ASP A 1 95 ? -2.249 -3.493 -19.565 1.00 98.19 95 ASP A N 1
ATOM 705 C CA . ASP A 1 95 ? -3.449 -4.329 -19.483 1.00 98.19 95 ASP A CA 1
ATOM 706 C C . ASP A 1 95 ? -4.704 -3.511 -19.855 1.00 98.19 95 ASP A C 1
ATOM 708 O O . ASP A 1 95 ? -5.196 -2.726 -19.042 1.00 98.19 95 ASP A O 1
ATOM 712 N N . PRO A 1 96 ? -5.292 -3.713 -21.052 1.00 95.25 96 PRO A N 1
ATOM 713 C CA . PRO A 1 96 ? -6.506 -3.009 -21.479 1.00 95.25 96 PRO A CA 1
ATOM 714 C C . PRO A 1 96 ? -7.715 -3.191 -20.551 1.00 95.25 96 PRO A C 1
ATOM 716 O O . PRO A 1 96 ? -8.682 -2.441 -20.657 1.00 95.25 96 PRO A O 1
ATOM 719 N N . SER A 1 97 ? -7.688 -4.187 -19.658 1.00 96.81 97 SER A N 1
ATOM 720 C CA . SER A 1 97 ? -8.730 -4.391 -18.650 1.00 96.81 97 SER A CA 1
ATOM 721 C C . SER A 1 97 ? -8.555 -3.539 -17.386 1.00 96.81 97 SER A C 1
ATOM 723 O O . SER A 1 97 ? -9.414 -3.597 -16.512 1.00 96.81 97 SER A O 1
ATOM 725 N N . GLY A 1 98 ? -7.495 -2.724 -17.296 1.00 97.06 98 GLY A N 1
ATOM 726 C CA . GLY A 1 98 ? -7.228 -1.815 -16.173 1.00 97.06 98 GLY A CA 1
ATOM 727 C C . GLY A 1 98 ? -6.381 -2.423 -15.048 1.00 97.06 98 GLY A C 1
ATOM 728 O O . GLY A 1 98 ? -6.394 -1.922 -13.922 1.00 97.06 98 GLY A O 1
ATOM 729 N N . GLY A 1 99 ? -5.661 -3.510 -15.338 1.00 98.38 99 GLY A N 1
ATOM 730 C CA . GLY A 1 99 ? -4.661 -4.109 -14.454 1.00 98.38 99 GLY A CA 1
ATOM 731 C C . GLY A 1 99 ? -5.204 -4.662 -13.133 1.00 98.38 99 GLY A C 1
ATOM 732 O O . GLY A 1 99 ? -6.375 -5.035 -13.002 1.00 98.38 99 GLY A O 1
ATOM 733 N N . TRP A 1 100 ? -4.336 -4.739 -12.120 1.00 98.38 100 TRP A N 1
ATOM 734 C CA . TRP A 1 100 ? -4.703 -5.258 -10.796 1.00 98.38 100 TRP A CA 1
ATOM 735 C C . TRP A 1 100 ? -5.765 -4.396 -10.096 1.00 98.38 100 TRP A C 1
ATOM 737 O O . TRP A 1 100 ? -6.602 -4.932 -9.368 1.00 98.38 100 TRP A O 1
ATOM 747 N N . ALA A 1 101 ? -5.788 -3.083 -10.346 1.00 98.12 101 ALA A N 1
ATOM 748 C CA . ALA A 1 101 ? -6.740 -2.163 -9.726 1.00 98.12 101 ALA A CA 1
ATOM 749 C C . ALA A 1 101 ? -8.176 -2.408 -10.219 1.00 98.12 101 ALA A C 1
ATOM 751 O O . ALA A 1 101 ? -9.113 -2.424 -9.418 1.00 98.12 101 ALA A O 1
ATOM 752 N N . ALA A 1 102 ? -8.364 -2.681 -11.515 1.00 98.00 102 ALA A N 1
ATOM 753 C CA . ALA A 1 102 ? -9.669 -3.070 -12.048 1.00 98.00 102 ALA A CA 1
ATOM 754 C C . ALA A 1 102 ? -10.137 -4.433 -11.512 1.00 98.00 102 ALA A C 1
ATOM 756 O O . ALA A 1 102 ? -11.320 -4.621 -11.224 1.00 98.00 102 ALA A O 1
ATOM 757 N N . ARG A 1 103 ? -9.210 -5.375 -11.296 1.00 97.69 103 ARG A N 1
ATOM 758 C CA . ARG A 1 103 ? -9.518 -6.659 -10.643 1.00 97.69 103 ARG A CA 1
ATOM 759 C C . ARG A 1 103 ? -9.954 -6.449 -9.194 1.00 97.69 103 ARG A C 1
ATOM 761 O O . ARG A 1 103 ? -10.973 -7.007 -8.785 1.00 97.69 103 ARG A O 1
ATOM 768 N N . LEU A 1 104 ? -9.268 -5.582 -8.447 1.00 97.56 104 LEU A N 1
ATOM 769 C CA . LEU A 1 104 ? -9.673 -5.185 -7.096 1.00 97.56 104 LEU A CA 1
ATOM 770 C C . LEU A 1 104 ? -11.064 -4.543 -7.080 1.00 97.56 104 LEU A C 1
ATOM 772 O O . LEU A 1 104 ? -11.864 -4.869 -6.208 1.00 97.56 104 LEU A O 1
ATOM 776 N N . ALA A 1 105 ? -11.396 -3.711 -8.070 1.00 97.50 105 ALA A N 1
ATOM 777 C CA . ALA A 1 105 ? -12.709 -3.072 -8.170 1.00 97.50 105 ALA A CA 1
ATOM 778 C C . ALA A 1 105 ? -13.878 -4.072 -8.253 1.00 97.50 105 ALA A C 1
ATOM 780 O O . ALA A 1 105 ? -14.988 -3.731 -7.862 1.00 97.50 105 ALA A O 1
ATOM 781 N N . SER A 1 106 ? -13.642 -5.309 -8.709 1.00 95.88 106 SER A N 1
ATOM 782 C CA . SER A 1 106 ? -14.663 -6.372 -8.699 1.00 95.88 106 SER A CA 1
ATOM 783 C C . SER A 1 106 ? -14.872 -7.042 -7.331 1.00 95.88 106 SER A C 1
ATOM 785 O O . SER A 1 106 ? -15.843 -7.772 -7.154 1.00 95.88 106 SER A O 1
ATOM 787 N N . HIS A 1 107 ? -13.988 -6.778 -6.363 1.00 95.69 107 HIS A N 1
ATOM 788 C CA . HIS A 1 107 ? -14.001 -7.372 -5.019 1.00 95.69 107 HIS A CA 1
ATOM 789 C C . HIS A 1 107 ? -14.372 -6.373 -3.922 1.00 95.69 107 HIS A C 1
ATOM 791 O O . HIS A 1 107 ? -14.598 -6.773 -2.782 1.00 95.69 107 HIS A O 1
ATOM 797 N N . VAL A 1 108 ? -14.444 -5.082 -4.251 1.00 96.44 108 VAL A N 1
ATOM 798 C CA . VAL A 1 108 ? -14.840 -4.031 -3.313 1.00 96.44 108 VAL A CA 1
ATOM 799 C C . VAL A 1 108 ? -16.084 -3.307 -3.831 1.00 96.44 108 VAL A C 1
ATOM 801 O O . VAL A 1 108 ? -16.220 -3.120 -5.038 1.00 96.44 108 VAL A O 1
ATOM 804 N N . PRO A 1 109 ? -17.001 -2.860 -2.954 1.00 96.94 109 PRO A N 1
ATOM 805 C CA . PRO A 1 109 ? -18.250 -2.229 -3.383 1.00 96.94 109 PRO A CA 1
ATOM 806 C C . PRO A 1 109 ? -18.063 -0.978 -4.248 1.00 96.94 109 PRO A C 1
ATOM 808 O O . PRO A 1 109 ? -18.884 -0.698 -5.121 1.00 96.94 109 PRO A O 1
ATOM 811 N N . ARG A 1 110 ? -17.012 -0.192 -3.986 1.00 98.12 110 ARG A N 1
ATOM 812 C CA . ARG A 1 110 ? -16.707 1.021 -4.744 1.00 98.12 110 ARG A CA 1
ATOM 813 C C . ARG A 1 110 ? -15.213 1.310 -4.750 1.00 98.12 110 ARG A C 1
ATOM 815 O O . ARG A 1 110 ? -14.598 1.401 -3.689 1.00 98.12 110 ARG A O 1
ATOM 822 N N . LEU A 1 111 ? -14.663 1.534 -5.941 1.00 98.56 111 LEU A N 1
ATOM 823 C CA . LEU A 1 111 ? -13.264 1.896 -6.142 1.00 98.56 111 LEU A CA 1
ATOM 824 C C . LEU A 1 111 ? -13.145 3.112 -7.064 1.00 98.56 111 LEU A C 1
ATOM 826 O O . LEU A 1 111 ? -13.835 3.199 -8.079 1.00 98.56 111 LEU A O 1
ATOM 830 N N . TRP A 1 112 ? -12.246 4.032 -6.725 1.00 98.62 112 TRP A N 1
ATOM 831 C CA . TRP A 1 112 ? -11.772 5.085 -7.616 1.00 98.62 112 TRP A CA 1
ATOM 832 C C . TRP A 1 112 ? -10.298 4.848 -7.914 1.00 98.62 112 TRP A C 1
ATOM 834 O O . TRP A 1 112 ? -9.468 4.935 -7.008 1.00 98.62 112 TRP A O 1
ATOM 844 N N . ASN A 1 113 ? -9.973 4.570 -9.176 1.00 98.50 113 ASN A N 1
ATOM 845 C CA . ASN A 1 113 ? -8.586 4.571 -9.611 1.00 98.50 113 ASN A CA 1
ATOM 846 C C . ASN A 1 113 ? -8.174 6.019 -9.895 1.00 98.50 113 ASN A C 1
ATOM 848 O O . ASN A 1 113 ? -8.688 6.636 -10.825 1.00 98.50 113 ASN A O 1
ATOM 852 N N . LEU A 1 114 ? -7.322 6.568 -9.034 1.00 98.56 114 LEU A N 1
ATOM 853 C CA . LEU A 1 114 ? -6.791 7.928 -9.117 1.00 98.56 114 LEU A CA 1
ATOM 854 C C . LEU A 1 114 ? -5.315 7.922 -9.532 1.00 98.56 114 LEU A C 1
ATOM 856 O O . LEU A 1 114 ? -4.648 8.945 -9.403 1.00 98.56 114 LEU A O 1
ATOM 860 N N . ALA A 1 115 ? -4.802 6.775 -9.978 1.00 98.56 115 ALA A N 1
ATOM 861 C CA . ALA A 1 115 ? -3.429 6.648 -10.418 1.00 98.56 115 ALA A CA 1
ATOM 862 C C . ALA A 1 115 ? -3.181 7.435 -11.710 1.00 98.56 115 ALA A C 1
ATOM 864 O O . ALA A 1 115 ? -4.036 7.482 -12.599 1.00 98.56 115 ALA A O 1
ATOM 865 N N . ILE A 1 116 ? -2.000 8.041 -11.812 1.00 98.50 116 ILE A N 1
ATOM 866 C CA . ILE A 1 116 ? -1.587 8.850 -12.958 1.00 98.50 116 ILE A CA 1
ATOM 867 C C . ILE A 1 116 ? -0.253 8.296 -13.478 1.00 98.50 116 ILE A C 1
ATOM 869 O O . ILE A 1 116 ? 0.716 8.230 -12.723 1.00 98.50 116 ILE A O 1
ATOM 873 N N . PRO A 1 117 ? -0.154 7.889 -14.756 1.00 98.25 117 PRO A N 1
ATOM 874 C CA . PRO A 1 117 ? 1.112 7.447 -15.328 1.00 98.25 117 PRO A CA 1
ATOM 875 C C . PRO A 1 117 ? 2.247 8.460 -15.142 1.00 98.25 117 PRO A C 1
ATOM 877 O O . PRO A 1 117 ? 2.074 9.646 -15.413 1.00 98.25 117 PRO A O 1
ATOM 880 N N . GLY A 1 118 ? 3.408 7.973 -14.697 1.00 96.88 118 GLY A N 1
ATOM 881 C CA . GLY A 1 118 ? 4.589 8.798 -14.418 1.00 96.88 118 GLY A CA 1
ATOM 882 C C . GLY A 1 118 ? 4.575 9.520 -13.066 1.00 96.88 118 GLY A C 1
ATOM 883 O O . GLY A 1 118 ? 5.532 10.227 -12.757 1.00 96.88 118 GLY A O 1
ATOM 884 N N . GLU A 1 119 ? 3.526 9.363 -12.253 1.00 98.00 119 GLU A N 1
ATOM 885 C CA . GLU A 1 119 ? 3.458 10.021 -10.949 1.00 98.00 119 GLU A CA 1
ATOM 886 C C . GLU A 1 119 ? 4.508 9.475 -9.972 1.00 98.00 119 GLU A C 1
ATOM 888 O O . GLU A 1 119 ? 4.903 8.306 -10.022 1.00 98.00 119 GLU A O 1
ATOM 893 N N . THR A 1 120 ? 4.942 10.350 -9.070 1.00 98.56 120 THR A N 1
ATOM 894 C CA . THR A 1 120 ? 5.875 10.053 -7.984 1.00 98.56 120 THR A CA 1
ATOM 895 C C . THR A 1 120 ? 5.165 10.069 -6.630 1.00 98.56 120 THR A C 1
ATOM 897 O O . THR A 1 120 ? 4.114 10.700 -6.473 1.00 98.56 120 THR A O 1
ATOM 900 N N . MET A 1 121 ? 5.745 9.427 -5.616 1.00 98.50 121 MET A N 1
ATOM 901 C CA . MET A 1 121 ? 5.240 9.481 -4.239 1.00 98.50 121 MET A CA 1
ATOM 902 C C . MET A 1 121 ? 5.172 10.931 -3.737 1.00 98.50 121 MET A C 1
ATOM 904 O O . MET A 1 121 ? 4.147 11.361 -3.202 1.00 98.50 121 MET A O 1
ATOM 908 N N . ALA A 1 122 ? 6.221 11.717 -4.009 1.00 98.06 122 ALA A N 1
ATOM 909 C CA . ALA A 1 122 ? 6.288 13.137 -3.659 1.00 98.06 122 ALA A CA 1
ATOM 910 C C . ALA A 1 122 ? 5.114 13.942 -4.240 1.00 98.06 122 ALA A C 1
ATOM 912 O O . ALA A 1 122 ? 4.535 14.811 -3.583 1.00 98.06 122 ALA A O 1
ATOM 913 N N . ARG A 1 123 ? 4.724 13.655 -5.484 1.00 98.50 123 ARG A N 1
ATOM 914 C CA . ARG A 1 123 ? 3.596 14.331 -6.125 1.00 98.50 123 ARG A CA 1
ATOM 915 C C . ARG A 1 123 ? 2.256 13.850 -5.592 1.00 98.50 123 ARG A C 1
ATOM 917 O O . ARG A 1 123 ? 1.399 14.696 -5.322 1.00 98.50 123 ARG A O 1
ATOM 924 N N . LEU A 1 124 ? 2.084 12.544 -5.380 1.00 98.56 124 LEU A N 1
ATOM 925 C CA . LEU A 1 124 ? 0.887 11.986 -4.743 1.00 98.56 124 LEU A CA 1
ATOM 926 C C . LEU A 1 124 ? 0.632 12.623 -3.372 1.00 98.56 124 LEU A C 1
ATOM 928 O O . LEU A 1 124 ? -0.517 12.937 -3.063 1.00 98.56 124 LEU A O 1
ATOM 932 N N . ALA A 1 125 ? 1.676 12.911 -2.588 1.00 98.38 125 ALA A N 1
ATOM 933 C CA . ALA A 1 125 ? 1.555 13.605 -1.303 1.00 98.38 125 ALA A CA 1
ATOM 934 C C . ALA A 1 125 ? 0.870 14.980 -1.407 1.00 98.38 125 ALA A C 1
ATOM 936 O O . ALA A 1 125 ? 0.198 15.410 -0.470 1.00 98.38 125 ALA A O 1
ATOM 937 N N . THR A 1 126 ? 0.959 15.653 -2.559 1.00 98.25 126 THR A N 1
ATOM 938 C CA . THR A 1 126 ? 0.377 16.994 -2.746 1.00 98.25 126 THR A CA 1
ATOM 939 C C . THR A 1 126 ? -1.137 16.999 -2.961 1.00 98.25 126 THR A C 1
ATOM 941 O O . THR A 1 126 ? -1.780 18.017 -2.704 1.00 98.25 126 THR A O 1
ATOM 944 N N . TYR A 1 127 ? -1.728 15.894 -3.430 1.00 98.00 127 TYR A N 1
ATOM 945 C CA . TYR A 1 127 ? -3.152 15.862 -3.795 1.00 98.00 127 TYR A CA 1
ATOM 946 C C . TYR A 1 127 ? -3.901 14.605 -3.348 1.00 98.00 127 TYR A C 1
ATOM 948 O O . TYR A 1 127 ? -5.105 14.681 -3.090 1.00 98.00 127 TYR A O 1
ATOM 956 N N . GLY A 1 128 ? -3.219 13.465 -3.228 1.00 98.31 128 GLY A N 1
ATOM 957 C CA . GLY A 1 128 ? -3.807 12.157 -2.949 1.00 98.31 128 GLY A CA 1
ATOM 958 C C . GLY A 1 128 ? -4.689 12.141 -1.699 1.00 98.31 128 GLY A C 1
ATOM 959 O O . GLY A 1 128 ? -5.866 11.782 -1.810 1.00 98.31 128 GLY A O 1
ATOM 960 N N . PRO A 1 129 ? -4.201 12.610 -0.531 1.00 98.50 129 PRO A N 1
ATOM 961 C CA . PRO A 1 129 ? -5.017 12.689 0.680 1.00 98.50 129 PRO A CA 1
ATOM 962 C C . PRO A 1 129 ? -6.280 13.539 0.517 1.00 98.50 129 PRO A C 1
ATOM 964 O O . PRO A 1 129 ? -7.354 13.161 0.992 1.00 98.50 129 PRO A O 1
ATOM 967 N N . GLY A 1 130 ? -6.179 14.665 -0.196 1.00 98.19 130 GLY A N 1
ATOM 968 C CA . GLY A 1 130 ? -7.318 15.539 -0.472 1.00 98.19 130 GLY A CA 1
ATOM 969 C C . GLY A 1 130 ? -8.359 14.865 -1.366 1.00 98.19 130 GLY A C 1
ATOM 970 O O . GLY A 1 130 ? -9.551 14.911 -1.068 1.00 98.19 130 GLY A O 1
ATOM 971 N N . GLU A 1 131 ? -7.923 14.192 -2.432 1.00 98.25 131 GLU A N 1
ATOM 972 C CA . GLU A 1 131 ? -8.817 13.481 -3.351 1.00 98.25 131 GLU A CA 1
ATOM 973 C C . GLU A 1 131 ? -9.519 12.287 -2.691 1.00 98.25 131 GLU A C 1
ATOM 975 O O . GLU A 1 131 ? -10.722 12.089 -2.898 1.00 98.25 131 GLU A O 1
ATOM 980 N N . ALA A 1 132 ? -8.793 11.520 -1.877 1.00 97.94 132 ALA A N 1
ATOM 981 C CA . ALA A 1 132 ? -9.336 10.422 -1.086 1.00 97.94 132 ALA A CA 1
ATOM 982 C C . ALA A 1 132 ? -10.379 10.928 -0.074 1.00 97.94 132 ALA A C 1
ATOM 984 O O . ALA A 1 132 ? -11.508 10.436 -0.041 1.0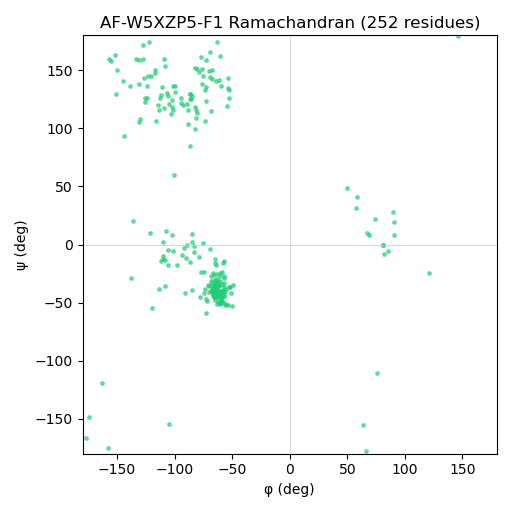0 97.94 132 ALA A O 1
ATOM 985 N N . THR A 1 133 ? -10.044 11.975 0.686 1.00 95.44 133 THR A N 1
ATOM 986 C CA . THR A 1 133 ? -10.939 12.553 1.700 1.00 95.44 133 THR A CA 1
ATOM 987 C C . THR A 1 133 ? -12.214 13.127 1.080 1.00 95.44 133 THR A C 1
ATOM 989 O O . THR A 1 133 ? -13.308 12.868 1.574 1.00 95.44 133 THR A O 1
ATOM 992 N N . ARG A 1 134 ? -12.119 13.839 -0.054 1.00 97.31 134 ARG A N 1
ATOM 993 C CA . ARG A 1 134 ? -13.296 14.375 -0.773 1.00 97.31 134 ARG A CA 1
ATOM 994 C C . ARG A 1 134 ? -14.270 13.292 -1.240 1.00 97.31 134 ARG A C 1
ATOM 996 O O . ARG A 1 134 ? -15.456 13.568 -1.400 1.00 97.31 134 ARG A O 1
ATOM 1003 N N . ARG A 1 135 ? -13.780 12.073 -1.479 1.00 97.75 135 ARG A N 1
ATOM 1004 C CA . ARG A 1 135 ? -14.593 10.909 -1.871 1.00 97.75 135 ARG A CA 1
ATOM 1005 C C . ARG A 1 135 ? -15.112 10.112 -0.673 1.00 97.75 135 ARG A C 1
ATOM 1007 O O . ARG A 1 135 ? -15.836 9.137 -0.881 1.00 97.75 135 ARG A O 1
ATOM 1014 N N . ASP A 1 136 ? -14.772 10.532 0.549 1.00 96.06 136 ASP A N 1
ATOM 1015 C CA . ASP A 1 136 ? -15.101 9.849 1.802 1.00 96.06 136 ASP A CA 1
ATOM 1016 C C . ASP A 1 136 ? -14.725 8.361 1.720 1.00 96.06 136 ASP A C 1
ATOM 1018 O O . ASP A 1 136 ? -15.551 7.476 1.947 1.00 96.06 136 ASP A O 1
ATOM 1022 N N . VAL A 1 137 ? -13.500 8.065 1.274 1.00 97.19 137 VAL A N 1
ATOM 1023 C CA . VAL A 1 137 ? -13.008 6.682 1.232 1.00 97.19 137 VAL A CA 1
ATOM 1024 C C . VAL A 1 137 ? -12.758 6.159 2.642 1.00 97.19 137 VAL A C 1
ATOM 1026 O O . VAL A 1 137 ? -12.431 6.922 3.544 1.00 97.19 137 VAL A O 1
ATOM 1029 N N . ASP A 1 138 ? -12.921 4.855 2.848 1.00 95.12 138 ASP A N 1
ATOM 1030 C CA . ASP A 1 138 ? -12.523 4.200 4.103 1.00 95.12 138 ASP A CA 1
ATOM 1031 C C . ASP A 1 138 ? -11.153 3.527 4.001 1.00 95.12 138 ASP A C 1
ATOM 1033 O O . ASP A 1 138 ? -10.526 3.266 5.028 1.00 95.12 138 ASP A O 1
ATOM 1037 N N . THR A 1 139 ? -10.683 3.291 2.774 1.00 96.88 139 THR A N 1
ATOM 1038 C CA . THR A 1 139 ? -9.413 2.633 2.484 1.00 96.88 139 THR A CA 1
ATOM 1039 C C . THR A 1 139 ? -8.716 3.339 1.319 1.00 96.88 139 THR A C 1
ATOM 1041 O O . THR A 1 139 ? -9.347 3.670 0.314 1.00 96.88 139 THR A O 1
ATOM 1044 N N . ALA A 1 140 ? -7.412 3.566 1.430 1.00 98.44 140 ALA A N 1
ATOM 1045 C CA . ALA A 1 140 ? -6.572 4.102 0.366 1.00 98.44 140 ALA A CA 1
ATOM 1046 C C . ALA A 1 140 ? -5.411 3.144 0.093 1.00 98.44 140 ALA A C 1
ATOM 1048 O O . ALA A 1 140 ? -4.665 2.793 1.003 1.00 98.44 140 ALA A O 1
ATOM 1049 N N . VAL A 1 141 ? -5.259 2.735 -1.160 1.00 98.62 141 VAL A N 1
ATOM 1050 C CA . VAL A 1 141 ? -4.113 1.965 -1.645 1.00 98.62 141 VAL A CA 1
ATOM 1051 C C . VAL A 1 141 ? -3.103 2.949 -2.212 1.00 98.62 141 VAL A C 1
ATOM 1053 O O . VAL A 1 141 ? -3.472 3.750 -3.067 1.00 98.62 141 VAL A O 1
ATOM 1056 N N . VAL A 1 142 ? -1.858 2.903 -1.747 1.00 98.81 142 VAL A N 1
ATOM 1057 C CA . VAL A 1 142 ? -0.777 3.780 -2.218 1.00 98.81 142 VAL A CA 1
ATOM 1058 C C . VAL A 1 142 ? 0.274 2.928 -2.919 1.00 98.81 142 VAL A C 1
ATOM 1060 O O . VAL A 1 142 ? 0.826 2.019 -2.307 1.00 98.81 142 VAL A O 1
ATOM 1063 N N . SER A 1 143 ? 0.528 3.190 -4.200 1.00 98.31 143 SER A N 1
ATOM 1064 C CA . SER A 1 143 ? 1.419 2.388 -5.046 1.00 98.31 143 SER A CA 1
ATOM 1065 C C . SER A 1 143 ? 2.181 3.279 -6.026 1.00 98.31 143 SER A C 1
ATOM 1067 O O . SER A 1 143 ? 1.679 3.622 -7.094 1.00 98.31 143 SER A O 1
ATOM 1069 N N . ALA A 1 144 ? 3.377 3.692 -5.619 1.00 98.19 144 ALA A N 1
ATOM 1070 C CA . ALA A 1 144 ? 4.316 4.488 -6.406 1.00 98.19 144 ALA A CA 1
ATOM 1071 C C . ALA A 1 144 ? 5.736 4.302 -5.843 1.00 98.19 144 ALA A C 1
ATOM 1073 O O . ALA A 1 144 ? 5.944 3.517 -4.916 1.00 98.19 144 ALA A O 1
ATOM 1074 N N . GLY A 1 145 ? 6.711 5.037 -6.377 1.00 97.06 145 GLY A N 1
ATOM 1075 C CA . GLY A 1 145 ? 8.104 5.021 -5.916 1.00 97.06 145 GLY A CA 1
ATOM 1076 C C . GLY A 1 145 ? 9.094 4.618 -7.005 1.00 97.06 145 GLY A C 1
ATOM 1077 O O . GLY A 1 145 ? 10.251 5.026 -6.957 1.00 97.06 145 GLY A O 1
ATOM 1078 N N . GLY A 1 146 ? 8.645 3.876 -8.023 1.00 96.69 146 GLY A N 1
ATOM 1079 C CA . GLY A 1 146 ? 9.478 3.507 -9.172 1.00 96.69 146 GLY A CA 1
ATOM 1080 C C . GLY A 1 146 ? 10.009 4.734 -9.916 1.00 96.69 146 GLY A C 1
ATOM 1081 O O . GLY A 1 146 ? 11.215 4.876 -10.119 1.00 96.69 146 GLY A O 1
ATOM 1082 N N . ASN A 1 147 ? 9.104 5.662 -10.238 1.00 97.88 147 ASN A N 1
ATOM 1083 C CA . ASN A 1 147 ? 9.441 6.918 -10.911 1.00 97.88 147 ASN A CA 1
ATOM 1084 C C . ASN A 1 147 ? 10.302 7.838 -10.040 1.00 97.88 147 ASN A C 1
ATOM 1086 O O . ASN A 1 147 ? 11.188 8.506 -10.564 1.00 97.88 147 ASN A O 1
ATOM 1090 N N . ASP A 1 148 ? 10.087 7.862 -8.721 1.00 98.25 148 ASP A N 1
ATOM 1091 C CA . ASP A 1 148 ? 10.915 8.626 -7.785 1.00 98.25 148 ASP A CA 1
ATOM 1092 C C . ASP A 1 148 ? 12.371 8.151 -7.844 1.00 98.25 148 ASP A C 1
ATOM 1094 O O . ASP A 1 148 ? 13.293 8.950 -8.020 1.00 98.25 148 ASP A O 1
ATOM 1098 N N . ILE A 1 149 ? 12.578 6.832 -7.754 1.00 98.12 149 ILE A N 1
ATOM 1099 C CA . ILE A 1 149 ? 13.911 6.234 -7.805 1.00 98.12 149 ILE A CA 1
ATOM 1100 C C . ILE A 1 149 ? 14.558 6.449 -9.177 1.00 98.12 149 ILE A C 1
ATOM 1102 O O . ILE A 1 149 ? 15.741 6.794 -9.223 1.00 98.12 149 ILE A O 1
ATOM 1106 N N . ALA A 1 150 ? 13.823 6.297 -10.279 1.00 95.69 150 ALA A N 1
ATOM 1107 C CA . ALA A 1 150 ? 14.339 6.592 -11.617 1.00 95.69 150 ALA A CA 1
ATOM 1108 C C . ALA A 1 150 ? 14.667 8.088 -11.803 1.00 95.69 150 ALA A C 1
ATOM 1110 O O . ALA A 1 150 ? 15.642 8.437 -12.463 1.00 95.69 150 ALA A O 1
ATOM 1111 N N . GLY A 1 151 ? 13.903 8.973 -11.155 1.00 95.75 151 GLY A N 1
ATOM 1112 C CA . GLY A 1 151 ? 14.139 10.417 -11.099 1.00 95.75 151 GLY A CA 1
ATOM 1113 C C . GLY A 1 151 ? 15.273 10.843 -10.159 1.00 95.75 151 GLY A C 1
ATOM 1114 O O . GLY A 1 151 ? 15.538 12.037 -10.031 1.00 95.75 151 GLY A O 1
ATOM 1115 N N . GLY A 1 152 ? 15.948 9.891 -9.508 1.00 96.94 152 GLY A N 1
ATOM 1116 C CA . GLY A 1 152 ? 17.111 10.138 -8.655 1.00 96.94 152 GLY A CA 1
ATOM 1117 C C . GLY A 1 152 ? 16.802 10.400 -7.179 1.00 96.94 152 GLY A C 1
ATOM 1118 O O . GLY A 1 152 ? 17.716 10.752 -6.440 1.00 96.94 152 GLY A O 1
ATOM 1119 N N . ALA A 1 153 ? 15.559 10.223 -6.720 1.00 98.06 153 ALA A N 1
ATOM 1120 C CA . ALA A 1 153 ? 15.229 10.340 -5.299 1.00 98.06 153 ALA A CA 1
ATOM 1121 C C . ALA A 1 153 ? 15.842 9.191 -4.488 1.00 98.06 153 ALA A C 1
ATOM 1123 O O . ALA A 1 153 ? 15.884 8.051 -4.944 1.00 98.06 153 ALA A O 1
ATOM 1124 N N . GLU A 1 154 ? 16.287 9.454 -3.265 1.00 98.50 154 GLU A N 1
ATOM 1125 C CA . GLU A 1 154 ? 16.781 8.388 -2.391 1.00 98.50 154 GLU A CA 1
ATOM 1126 C C . GLU A 1 154 ? 15.623 7.607 -1.742 1.00 98.50 154 GLU A C 1
ATOM 1128 O O . GLU A 1 154 ? 14.578 8.195 -1.454 1.00 98.50 154 GLU A O 1
ATOM 1133 N N . PRO A 1 155 ? 15.780 6.299 -1.463 1.00 98.69 155 PRO A N 1
ATOM 1134 C CA . PRO A 1 155 ? 14.727 5.477 -0.859 1.00 98.69 155 PRO A CA 1
ATOM 1135 C C . PRO A 1 155 ? 14.104 6.051 0.425 1.00 98.69 155 PRO A C 1
ATOM 1137 O O . PRO A 1 155 ? 12.897 5.937 0.627 1.00 98.69 155 PRO A O 1
ATOM 1140 N N . GLU A 1 156 ? 14.893 6.702 1.285 1.00 98.62 156 GLU A N 1
ATOM 1141 C CA . GLU A 1 156 ? 14.392 7.393 2.481 1.00 98.62 156 GLU A CA 1
ATOM 1142 C C . GLU A 1 156 ? 13.455 8.543 2.145 1.00 98.62 156 GLU A C 1
ATOM 1144 O O . GLU A 1 156 ? 12.477 8.749 2.858 1.00 98.62 156 GLU A O 1
ATOM 1149 N N . GLN A 1 157 ? 13.755 9.291 1.082 1.00 98.62 157 GLN A N 1
ATOM 1150 C CA . GLN A 1 157 ? 12.915 10.399 0.649 1.00 98.62 157 GLN A CA 1
ATOM 1151 C C . GLN A 1 157 ? 11.554 9.864 0.200 1.00 98.62 157 GLN A C 1
ATOM 1153 O O . GLN A 1 157 ? 10.528 10.353 0.660 1.00 98.62 157 GLN A O 1
ATOM 1158 N N . VAL A 1 158 ? 11.541 8.786 -0.591 1.00 98.69 158 VAL A N 1
ATOM 1159 C CA . VAL A 1 158 ? 10.295 8.136 -1.029 1.00 98.69 158 VAL A CA 1
ATOM 1160 C C . VAL A 1 158 ? 9.481 7.621 0.164 1.00 98.69 158 VAL A C 1
ATOM 1162 O O . VAL A 1 158 ? 8.260 7.766 0.191 1.00 98.69 158 VAL A O 1
ATOM 1165 N N . LEU A 1 159 ? 10.139 7.057 1.184 1.00 98.69 159 LEU A N 1
ATOM 1166 C CA . LEU A 1 159 ? 9.465 6.627 2.412 1.00 98.69 159 LEU A CA 1
ATOM 1167 C C . LEU A 1 159 ? 8.897 7.816 3.209 1.00 98.69 159 LEU A C 1
ATOM 1169 O O . LEU A 1 159 ? 7.784 7.724 3.723 1.00 98.69 159 LEU A O 1
ATOM 1173 N N . ALA A 1 160 ? 9.620 8.934 3.296 1.00 98.56 160 ALA A N 1
ATOM 1174 C CA . ALA A 1 160 ? 9.122 10.151 3.937 1.00 98.56 160 ALA A CA 1
ATOM 1175 C C . ALA A 1 160 ? 7.903 10.730 3.193 1.00 98.56 160 ALA A C 1
ATOM 1177 O O . ALA A 1 160 ? 6.933 11.154 3.822 1.00 98.56 160 ALA A O 1
ATOM 1178 N N . ASP A 1 161 ? 7.909 10.682 1.860 1.00 98.69 161 ASP A N 1
ATOM 1179 C CA . ASP A 1 161 ? 6.778 11.111 1.034 1.00 98.69 161 ASP A CA 1
ATOM 1180 C C . ASP A 1 161 ? 5.558 10.187 1.204 1.00 98.69 161 ASP A C 1
ATOM 1182 O O . ASP A 1 161 ? 4.420 10.661 1.270 1.00 98.69 161 ASP A O 1
ATOM 1186 N N . LEU A 1 162 ? 5.773 8.876 1.375 1.00 98.75 162 LEU A N 1
ATOM 1187 C CA . LEU A 1 162 ? 4.713 7.944 1.774 1.00 98.75 162 LEU A CA 1
ATOM 1188 C C . LEU A 1 162 ? 4.114 8.333 3.132 1.00 98.75 162 LEU A C 1
ATOM 1190 O O . LEU A 1 162 ? 2.892 8.370 3.278 1.00 98.75 162 LEU A O 1
ATOM 1194 N N . GLU A 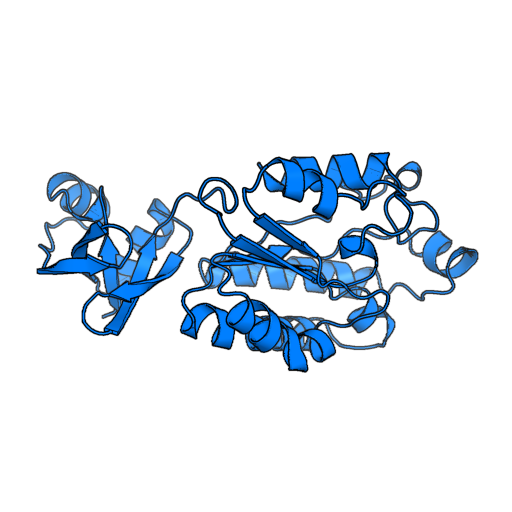1 163 ? 4.942 8.659 4.127 1.00 98.19 163 GLU A N 1
ATOM 1195 C CA . GLU A 1 163 ? 4.457 9.105 5.440 1.00 98.19 163 GLU A CA 1
ATOM 1196 C C . GLU A 1 163 ? 3.645 10.407 5.347 1.00 98.19 163 GLU A C 1
ATOM 1198 O O . GLU A 1 163 ? 2.630 10.548 6.038 1.00 98.19 163 GLU A O 1
ATOM 1203 N N . ALA A 1 164 ? 4.022 11.317 4.443 1.00 98.31 164 ALA A N 1
ATOM 1204 C CA .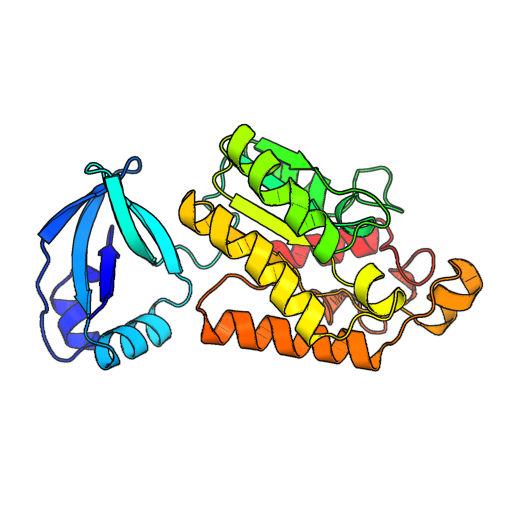 ALA A 1 164 ? 3.275 12.542 4.165 1.00 98.31 164 ALA A CA 1
ATOM 1205 C C . ALA A 1 164 ? 1.891 12.281 3.535 1.00 98.31 164 ALA A C 1
ATOM 1207 O O . ALA A 1 164 ? 0.972 13.079 3.729 1.00 98.31 164 ALA A O 1
ATOM 1208 N N . ILE A 1 165 ? 1.705 11.155 2.835 1.00 98.62 165 ILE A N 1
ATOM 1209 C CA . ILE A 1 165 ? 0.387 10.682 2.374 1.00 98.62 165 ILE A CA 1
ATOM 1210 C C . ILE A 1 165 ? -0.387 10.031 3.528 1.00 98.62 165 ILE A C 1
ATOM 1212 O O . ILE A 1 165 ? -1.577 10.293 3.712 1.00 98.62 165 ILE A O 1
ATOM 1216 N N . VAL A 1 166 ? 0.280 9.177 4.307 1.00 97.69 166 VAL A N 1
ATOM 1217 C CA . VAL A 1 166 ? -0.341 8.356 5.357 1.00 97.69 166 VAL A CA 1
ATOM 1218 C C . VAL A 1 166 ? -0.905 9.210 6.489 1.00 97.69 166 VAL A C 1
ATOM 1220 O O . VAL A 1 166 ? -2.057 9.023 6.877 1.00 97.69 166 VAL A O 1
ATOM 1223 N N . ALA A 1 167 ? -0.132 10.167 7.006 1.00 95.94 167 ALA A N 1
ATOM 1224 C CA . ALA A 1 167 ? -0.519 10.963 8.170 1.00 95.94 167 ALA A CA 1
ATOM 1225 C C . ALA A 1 167 ? -1.883 11.683 8.025 1.00 95.94 167 ALA A C 1
ATOM 1227 O O . ALA A 1 167 ? -2.735 11.517 8.906 1.00 95.94 167 ALA A O 1
ATOM 1228 N N . PRO A 1 168 ? -2.160 12.449 6.948 1.00 97.06 168 PRO A N 1
ATOM 1229 C CA . PRO A 1 168 ? -3.463 13.094 6.773 1.00 97.06 168 PRO A CA 1
ATOM 1230 C C . PRO A 1 168 ? -4.604 12.096 6.523 1.00 97.06 168 PRO A C 1
ATOM 1232 O O . PRO A 1 168 ? -5.725 12.335 6.973 1.00 97.06 168 PRO A O 1
ATOM 1235 N N . LEU A 1 169 ? -4.341 10.971 5.851 1.00 96.94 169 LEU A N 1
ATOM 1236 C CA . LEU A 1 169 ? -5.340 9.920 5.636 1.00 96.94 169 LEU A CA 1
ATOM 1237 C C . LEU A 1 169 ? -5.747 9.248 6.954 1.00 96.94 169 LEU A C 1
ATOM 1239 O O . LEU A 1 169 ? -6.936 9.087 7.227 1.00 96.94 169 LEU A O 1
ATOM 1243 N N . GLU A 1 170 ? -4.784 8.927 7.817 1.00 94.06 170 GLU A N 1
ATOM 1244 C CA . GLU A 1 170 ? -5.057 8.368 9.144 1.00 94.06 170 GLU A CA 1
ATOM 1245 C C . GLU A 1 170 ? -5.788 9.362 10.050 1.00 94.06 170 GLU A C 1
ATOM 1247 O O . GLU A 1 170 ? -6.689 8.967 10.793 1.00 94.06 170 GLU A O 1
ATOM 1252 N N . ALA A 1 171 ? -5.460 10.657 9.966 1.00 92.50 171 ALA A N 1
ATOM 1253 C CA . ALA A 1 171 ? -6.201 11.704 10.670 1.00 92.50 171 ALA A CA 1
ATOM 1254 C C . ALA A 1 171 ? -7.676 11.764 10.226 1.00 92.50 171 ALA A C 1
ATOM 1256 O O . ALA A 1 171 ? -8.557 12.039 11.039 1.00 92.50 171 ALA A O 1
ATOM 1257 N N . ALA A 1 172 ? -7.953 11.427 8.963 1.00 93.31 172 ALA A N 1
ATOM 1258 C CA . ALA A 1 172 ? -9.297 11.254 8.416 1.00 93.31 172 ALA A CA 1
ATOM 1259 C C . ALA A 1 172 ? -9.890 9.844 8.650 1.00 93.31 172 ALA A C 1
ATOM 1261 O O . ALA A 1 172 ? -10.956 9.527 8.121 1.00 93.31 172 ALA A O 1
ATOM 1262 N N . CYS A 1 173 ? -9.239 8.997 9.458 1.00 92.56 173 CYS A N 1
ATOM 1263 C CA . CYS A 1 173 ? -9.634 7.609 9.737 1.00 92.56 173 CYS A CA 1
ATOM 1264 C C . CYS A 1 173 ? -9.739 6.716 8.486 1.00 92.56 173 CYS A C 1
ATOM 1266 O O . CYS A 1 173 ? -10.550 5.783 8.450 1.00 92.56 173 CYS A O 1
ATOM 1268 N N . VAL A 1 174 ? -8.923 6.995 7.468 1.00 94.25 174 VAL A N 1
ATOM 1269 C CA . VAL A 1 174 ? -8.757 6.156 6.276 1.00 94.25 174 VAL A CA 1
ATOM 1270 C C . VAL A 1 174 ? -7.694 5.095 6.561 1.00 94.25 174 VAL A C 1
ATOM 1272 O O . VAL A 1 174 ? -6.595 5.419 7.010 1.00 94.25 174 VAL A O 1
ATOM 1275 N N . ARG A 1 175 ? -8.000 3.818 6.296 1.00 94.19 175 ARG A N 1
ATOM 1276 C CA . ARG A 1 175 ? -7.009 2.730 6.344 1.00 94.19 175 ARG A CA 1
ATOM 1277 C C . ARG A 1 175 ? -6.080 2.856 5.140 1.00 94.19 175 ARG A C 1
ATOM 1279 O O . ARG A 1 175 ? -6.560 2.851 4.010 1.00 94.19 175 ARG A O 1
ATOM 1286 N N . VAL A 1 176 ? -4.775 2.955 5.360 1.00 96.38 176 VAL A N 1
ATOM 1287 C CA . VAL A 1 176 ? -3.798 3.027 4.266 1.00 96.38 176 VAL A CA 1
ATOM 1288 C C . VAL A 1 176 ? -3.161 1.662 4.048 1.00 96.38 176 VAL A C 1
ATOM 1290 O O . VAL A 1 176 ? -2.702 1.046 5.003 1.00 96.38 176 VAL A O 1
ATOM 1293 N N . VAL A 1 177 ? -3.128 1.220 2.792 1.00 97.38 177 VAL A N 1
ATOM 1294 C CA . VAL A 1 177 ? -2.458 -0.000 2.332 1.00 97.38 177 VAL A CA 1
ATOM 1295 C C . VAL A 1 177 ? -1.343 0.413 1.383 1.00 97.38 177 VAL A C 1
ATOM 1297 O O . VAL A 1 177 ? -1.612 0.837 0.258 1.00 97.38 177 VAL A O 1
ATOM 1300 N N . ALA A 1 178 ? -0.096 0.333 1.835 1.00 98.19 178 ALA A N 1
ATOM 1301 C CA . ALA A 1 178 ? 1.054 0.658 1.001 1.00 98.19 178 ALA A CA 1
ATOM 1302 C C . ALA A 1 178 ? 1.483 -0.575 0.197 1.00 98.19 178 ALA A C 1
ATOM 1304 O O . ALA A 1 178 ? 1.756 -1.634 0.759 1.00 98.19 178 ALA A O 1
ATOM 1305 N N . LEU A 1 179 ? 1.556 -0.446 -1.123 1.00 98.44 179 LEU A N 1
ATOM 1306 C CA . LEU A 1 179 ? 2.105 -1.477 -1.995 1.00 98.44 179 LEU A CA 1
ATOM 1307 C C . LEU A 1 179 ? 3.581 -1.165 -2.233 1.00 98.44 179 LEU A C 1
ATOM 1309 O O . LEU A 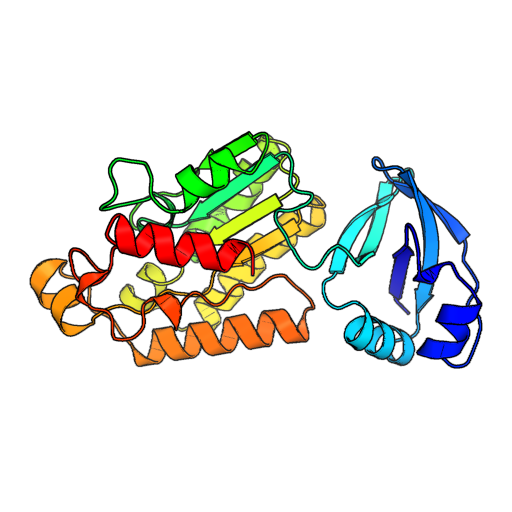1 179 ? 3.912 -0.080 -2.714 1.00 98.44 179 LEU A O 1
ATOM 1313 N N . GLY A 1 180 ? 4.459 -2.103 -1.875 1.00 96.69 180 GLY A N 1
ATOM 1314 C CA . GLY A 1 180 ? 5.894 -1.995 -2.134 1.00 96.69 180 GLY A CA 1
ATOM 1315 C C . GLY A 1 180 ? 6.208 -1.897 -3.632 1.00 96.69 180 GLY A C 1
ATOM 1316 O O . GLY A 1 180 ? 5.367 -2.257 -4.464 1.00 96.69 180 GLY A O 1
ATOM 1317 N N . PRO A 1 181 ? 7.417 -1.435 -4.001 1.00 97.12 181 PRO A N 1
ATOM 1318 C CA . PRO A 1 181 ? 7.815 -1.379 -5.399 1.00 97.12 181 PRO A CA 1
ATOM 1319 C C . PRO A 1 181 ? 7.826 -2.787 -6.002 1.00 97.12 181 PRO A C 1
ATOM 1321 O O . PRO A 1 181 ? 8.239 -3.760 -5.366 1.00 97.12 181 PRO A O 1
ATOM 1324 N N . THR A 1 182 ? 7.394 -2.895 -7.253 1.00 97.56 182 THR A N 1
ATOM 1325 C CA . THR A 1 182 ? 7.520 -4.130 -8.024 1.00 97.56 182 THR A CA 1
ATOM 1326 C C . THR A 1 182 ? 8.954 -4.312 -8.504 1.00 97.56 182 THR A C 1
ATOM 1328 O O . THR A 1 182 ? 9.654 -3.336 -8.779 1.00 97.56 182 THR A O 1
ATOM 1331 N N . TRP A 1 183 ? 9.384 -5.564 -8.670 1.00 98.12 183 TRP A N 1
ATOM 1332 C CA . TRP A 1 183 ? 10.622 -5.834 -9.398 1.00 98.12 183 TRP A CA 1
ATOM 1333 C C . TRP A 1 183 ? 10.483 -5.388 -10.861 1.00 98.12 183 TRP A C 1
ATOM 1335 O O . TRP A 1 183 ? 9.431 -5.587 -11.472 1.00 98.12 183 TRP A O 1
ATOM 1345 N N . MET A 1 184 ? 11.550 -4.811 -11.409 1.00 97.62 184 MET A N 1
ATOM 1346 C CA . MET A 1 184 ? 11.654 -4.371 -12.801 1.00 97.62 184 MET A CA 1
ATOM 1347 C C . MET A 1 184 ? 12.853 -5.062 -13.454 1.00 97.62 184 MET A C 1
ATOM 1349 O O . MET A 1 184 ? 13.879 -5.280 -12.807 1.00 97.62 184 MET A O 1
ATOM 1353 N N . ASP A 1 185 ? 12.728 -5.386 -14.735 1.00 97.94 185 ASP A N 1
ATOM 1354 C CA . ASP A 1 185 ? 13.842 -5.858 -15.551 1.00 97.94 185 ASP A CA 1
ATOM 1355 C C . ASP A 1 185 ? 14.624 -4.634 -16.028 1.00 97.94 185 ASP A C 1
ATOM 1357 O O . ASP A 1 185 ? 14.179 -3.944 -16.941 1.00 97.94 185 ASP A O 1
ATOM 1361 N N . ALA A 1 186 ? 15.739 -4.321 -15.364 1.00 96.56 186 ALA A N 1
ATOM 1362 C CA . ALA A 1 186 ? 16.473 -3.078 -15.600 1.00 96.56 186 ALA A CA 1
ATOM 1363 C C . ALA A 1 186 ? 16.986 -2.947 -17.042 1.00 96.56 186 ALA A C 1
ATOM 1365 O O . ALA A 1 186 ? 16.861 -1.874 -17.631 1.00 96.56 186 ALA A O 1
ATOM 1366 N N . ASP A 1 187 ? 17.487 -4.042 -17.621 1.00 96.56 187 ASP A N 1
ATOM 1367 C CA . ASP A 1 187 ? 18.030 -4.042 -18.980 1.00 96.56 187 ASP A CA 1
ATOM 1368 C C . ASP A 1 187 ? 16.925 -3.737 -19.999 1.00 96.56 187 ASP A C 1
ATOM 1370 O O . ASP A 1 187 ? 17.097 -2.902 -20.890 1.00 96.56 187 ASP A O 1
ATOM 1374 N N . ARG A 1 188 ? 15.753 -4.371 -19.853 1.00 97.62 188 ARG A N 1
ATOM 1375 C CA . ARG A 1 188 ? 14.606 -4.106 -20.736 1.00 97.62 188 ARG A CA 1
ATOM 1376 C C . ARG A 1 188 ? 13.947 -2.762 -20.458 1.00 97.62 188 ARG A C 1
ATOM 1378 O O . ARG A 1 188 ? 13.561 -2.087 -21.404 1.00 97.62 188 ARG A O 1
ATOM 1385 N N . ALA A 1 189 ? 13.847 -2.355 -19.197 1.00 96.94 189 ALA A N 1
ATOM 1386 C CA . ALA A 1 189 ? 13.295 -1.058 -18.823 1.00 96.94 189 ALA A CA 1
ATOM 1387 C C . ALA A 1 189 ? 14.073 0.085 -19.487 1.00 96.94 189 ALA A C 1
ATOM 1389 O O . ALA A 1 189 ? 13.467 1.014 -20.021 1.00 96.94 189 ALA A O 1
ATOM 1390 N N . GLU A 1 190 ? 15.403 -0.007 -19.526 1.00 94.88 190 GLU A N 1
ATOM 1391 C CA . GLU A 1 190 ? 16.233 0.969 -20.225 1.00 94.88 190 GLU A CA 1
ATOM 1392 C C . GLU A 1 190 ? 16.115 0.827 -21.750 1.00 94.88 190 GLU A C 1
ATOM 1394 O O . GLU A 1 190 ? 15.872 1.818 -22.440 1.00 94.88 190 GLU A O 1
ATOM 1399 N N . ALA A 1 191 ? 16.231 -0.391 -22.287 1.00 96.44 191 ALA A N 1
ATOM 1400 C CA . ALA A 1 191 ? 16.269 -0.615 -23.733 1.00 96.44 191 ALA A CA 1
ATOM 1401 C C . ALA A 1 191 ? 14.923 -0.390 -24.450 1.00 96.44 191 ALA A C 1
ATOM 1403 O O . ALA A 1 191 ? 14.906 0.048 -25.601 1.00 96.44 191 ALA A O 1
ATOM 1404 N N . GLU A 1 192 ? 13.802 -0.716 -23.804 1.00 96.62 192 GLU A N 1
ATOM 1405 C CA . GLU A 1 192 ? 12.466 -0.740 -24.413 1.00 96.62 192 GLU A CA 1
ATOM 1406 C C . GLU A 1 192 ? 11.575 0.411 -23.938 1.00 96.62 192 GLU A C 1
ATOM 1408 O O . GLU A 1 192 ? 10.797 0.942 -24.733 1.00 96.62 192 GLU A O 1
ATOM 1413 N N . PHE A 1 193 ? 11.691 0.821 -22.671 1.00 95.31 193 PHE A N 1
ATOM 1414 C CA . PHE A 1 193 ? 10.883 1.902 -22.096 1.00 95.31 193 PHE A CA 1
ATOM 1415 C C . PHE A 1 193 ? 11.668 3.212 -21.899 1.00 95.31 193 PHE A C 1
ATOM 1417 O O . PHE A 1 193 ? 11.069 4.281 -21.781 1.00 95.31 193 PHE A O 1
ATOM 1424 N N . GLY A 1 194 ? 13.004 3.163 -21.914 1.00 93.88 194 GLY A N 1
ATOM 1425 C CA . GLY A 1 1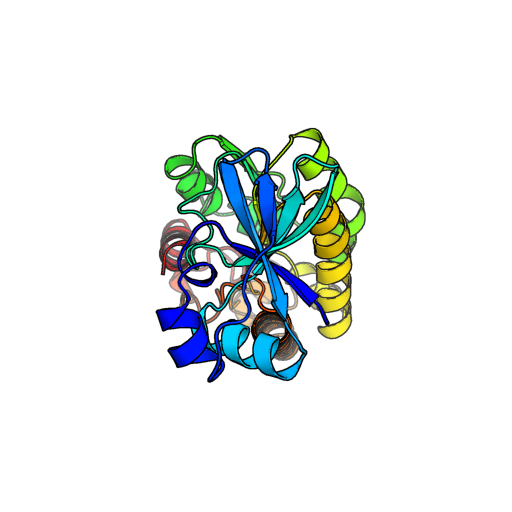94 ? 13.857 4.332 -21.693 1.00 93.88 194 GLY A CA 1
ATOM 1426 C C . GLY A 1 194 ? 13.907 4.793 -20.235 1.00 93.88 194 GLY A C 1
ATOM 1427 O O . GLY A 1 194 ? 14.210 5.959 -19.978 1.00 93.88 194 GLY A O 1
ATOM 1428 N N . LEU A 1 195 ? 13.592 3.911 -19.280 1.00 92.00 195 LEU A N 1
ATOM 1429 C CA . LEU A 1 195 ? 13.630 4.219 -17.852 1.00 92.00 195 LEU A CA 1
ATOM 1430 C C . LEU A 1 195 ? 14.902 3.643 -17.215 1.00 92.00 195 LEU A C 1
ATOM 1432 O O . LEU A 1 195 ? 15.038 2.422 -17.145 1.00 92.00 195 LEU A O 1
ATOM 1436 N N . PRO A 1 196 ? 15.813 4.484 -16.695 1.00 92.12 196 PRO A N 1
ATOM 1437 C CA . PRO A 1 196 ? 16.993 4.001 -15.993 1.00 92.12 196 PRO A CA 1
ATOM 1438 C C . PRO A 1 196 ? 16.595 3.457 -14.617 1.00 92.12 196 PRO A C 1
ATOM 1440 O O . PRO A 1 196 ? 16.286 4.205 -13.684 1.00 92.12 196 PRO A O 1
ATOM 1443 N N . VAL A 1 197 ? 16.599 2.133 -14.479 1.00 92.50 197 VAL A N 1
ATOM 1444 C CA . VAL A 1 197 ? 16.220 1.461 -13.232 1.00 92.50 197 VAL A CA 1
ATOM 1445 C C . VAL A 1 197 ? 17.434 1.291 -12.320 1.00 92.50 197 VAL A C 1
ATOM 1447 O O . VAL A 1 197 ? 18.354 0.524 -12.600 1.00 92.50 197 VAL A O 1
ATOM 1450 N N . ARG A 1 198 ? 17.400 1.948 -11.156 1.00 95.88 198 ARG A N 1
ATOM 1451 C CA . ARG A 1 198 ? 18.349 1.710 -10.055 1.00 95.88 198 ARG A CA 1
ATOM 1452 C C . ARG A 1 198 ? 17.850 0.560 -9.175 1.00 95.88 198 ARG A C 1
ATOM 1454 O O . ARG A 1 198 ? 17.147 0.779 -8.188 1.00 95.88 198 ARG A O 1
ATOM 1461 N N . THR A 1 199 ? 18.155 -0.675 -9.576 1.00 95.81 199 THR A N 1
ATOM 1462 C CA . THR A 1 199 ? 17.631 -1.899 -8.931 1.00 95.81 199 THR A CA 1
ATOM 1463 C C . THR A 1 199 ? 17.978 -1.984 -7.443 1.00 95.81 199 THR A C 1
ATOM 1465 O O . THR A 1 199 ? 17.129 -2.354 -6.635 1.00 95.81 199 THR A O 1
ATOM 1468 N N . ASP A 1 200 ? 19.197 -1.599 -7.070 1.00 97.75 200 ASP A N 1
ATOM 1469 C CA . ASP A 1 200 ? 19.670 -1.557 -5.685 1.00 97.75 200 ASP A CA 1
ATOM 1470 C C . ASP A 1 200 ? 18.861 -0.567 -4.833 1.00 97.75 200 ASP A C 1
ATOM 1472 O O . ASP A 1 200 ? 18.445 -0.886 -3.716 1.00 97.75 200 ASP A O 1
ATOM 1476 N N . ALA A 1 201 ? 18.563 0.613 -5.381 1.00 98.19 201 ALA A N 1
ATOM 1477 C CA . ALA A 1 201 ? 17.738 1.613 -4.719 1.00 98.19 201 ALA A CA 1
ATOM 1478 C C . ALA A 1 201 ? 16.276 1.149 -4.575 1.00 98.19 201 ALA A C 1
ATOM 1480 O O . ALA A 1 201 ? 15.680 1.354 -3.516 1.00 98.19 201 ALA A O 1
ATOM 1481 N N . LEU A 1 202 ? 15.702 0.471 -5.578 1.00 97.88 202 LEU A N 1
ATOM 1482 C CA . LEU A 1 202 ? 14.353 -0.101 -5.467 1.00 97.88 202 LEU A CA 1
ATOM 1483 C C . LEU A 1 202 ? 14.274 -1.231 -4.430 1.00 97.88 202 LEU A C 1
ATOM 1485 O O . LEU A 1 202 ? 13.336 -1.267 -3.632 1.00 97.88 202 LEU A O 1
ATOM 1489 N N . GLU A 1 203 ? 15.259 -2.131 -4.389 1.00 98.38 203 GLU A N 1
ATOM 1490 C CA . GLU A 1 203 ? 15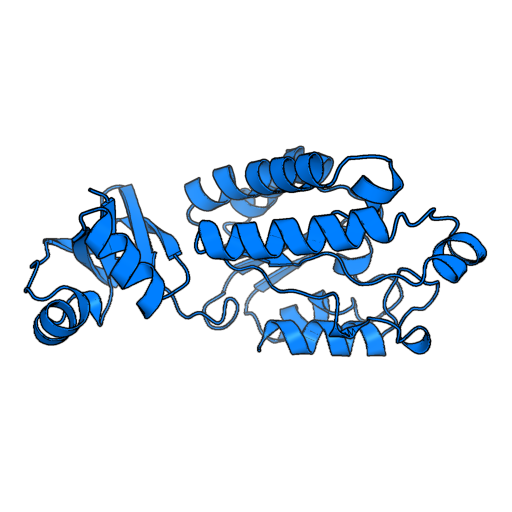.315 -3.204 -3.386 1.00 98.38 203 GLU A CA 1
ATOM 1491 C C . GLU A 1 203 ? 15.497 -2.637 -1.966 1.00 98.38 203 GLU A C 1
ATOM 1493 O O . GLU A 1 203 ? 14.902 -3.115 -0.989 1.00 98.38 203 GLU A O 1
ATOM 1498 N N . ARG A 1 204 ? 16.268 -1.554 -1.844 1.00 98.62 204 ARG A N 1
ATOM 1499 C CA . ARG A 1 204 ? 16.411 -0.809 -0.594 1.00 98.62 204 ARG A CA 1
ATOM 1500 C C . ARG A 1 204 ? 15.103 -0.142 -0.174 1.00 98.62 204 ARG A C 1
ATOM 1502 O O . ARG A 1 204 ? 14.727 -0.266 0.990 1.00 98.62 204 ARG A O 1
ATOM 1509 N N . LEU A 1 205 ? 14.381 0.491 -1.101 1.00 98.62 205 LEU A N 1
ATOM 1510 C CA . LEU A 1 205 ? 13.052 1.059 -0.848 1.00 98.62 205 LEU A CA 1
ATOM 1511 C C . LEU A 1 205 ? 12.067 -0.013 -0.369 1.00 98.62 205 LEU A C 1
ATOM 1513 O O . LEU A 1 205 ? 11.431 0.171 0.667 1.00 98.62 205 LEU A O 1
ATOM 1517 N N . ARG A 1 206 ? 12.001 -1.161 -1.057 1.00 98.25 206 ARG A N 1
ATOM 1518 C CA . ARG A 1 206 ? 11.213 -2.329 -0.629 1.00 98.25 206 ARG A CA 1
ATOM 1519 C C . ARG A 1 206 ? 11.513 -2.692 0.825 1.00 98.25 206 ARG A C 1
ATOM 1521 O O . ARG A 1 206 ? 10.601 -2.774 1.645 1.00 98.25 206 ARG A O 1
ATOM 1528 N N . THR A 1 207 ? 12.793 -2.870 1.155 1.00 98.50 207 THR A N 1
ATOM 1529 C CA . THR A 1 207 ? 13.228 -3.244 2.509 1.00 98.50 207 THR A CA 1
ATOM 1530 C C . THR A 1 207 ? 12.816 -2.202 3.550 1.00 98.50 207 THR A C 1
ATOM 1532 O O . THR A 1 207 ? 12.374 -2.560 4.643 1.00 98.50 207 THR A O 1
ATOM 1535 N N . LEU A 1 208 ? 12.951 -0.912 3.228 1.00 98.56 208 LEU A N 1
ATOM 1536 C CA . LEU A 1 208 ? 12.539 0.179 4.110 1.00 98.56 208 LEU A CA 1
ATOM 1537 C C . LEU A 1 208 ? 11.026 0.188 4.338 1.00 98.56 208 LEU A C 1
ATOM 1539 O O . LEU A 1 208 ? 10.603 0.318 5.483 1.00 98.56 208 LEU A O 1
ATOM 1543 N N . MET A 1 209 ? 10.223 0.008 3.287 1.00 98.56 209 MET A N 1
ATOM 1544 C CA . MET A 1 209 ? 8.762 -0.019 3.387 1.00 98.56 209 MET A CA 1
ATOM 1545 C C . MET A 1 209 ? 8.268 -1.197 4.227 1.00 98.56 209 MET A C 1
ATOM 1547 O O . MET A 1 209 ? 7.437 -0.991 5.105 1.00 98.56 209 MET A O 1
ATOM 1551 N N . VAL A 1 210 ? 8.811 -2.404 4.031 1.00 97.25 210 VAL A N 1
ATOM 1552 C CA . VAL A 1 210 ? 8.446 -3.579 4.847 1.00 97.25 210 VAL A CA 1
ATOM 1553 C C . VAL A 1 210 ? 8.770 -3.334 6.323 1.00 97.25 210 VAL A C 1
ATOM 1555 O O . VAL A 1 210 ? 7.887 -3.420 7.173 1.00 97.25 210 VAL A O 1
ATOM 1558 N N . ARG A 1 211 ? 10.001 -2.901 6.635 1.00 97.38 211 ARG A N 1
ATOM 1559 C CA . ARG A 1 211 ? 10.401 -2.578 8.019 1.00 97.38 211 ARG A CA 1
ATOM 1560 C C . ARG A 1 211 ? 9.573 -1.450 8.627 1.00 97.38 211 ARG A C 1
ATOM 1562 O O . ARG A 1 211 ? 9.345 -1.424 9.835 1.00 97.38 211 ARG A O 1
ATOM 1569 N N . TRP A 1 212 ? 9.176 -0.477 7.813 1.00 97.25 212 TRP A N 1
ATOM 1570 C CA . TRP A 1 212 ? 8.292 0.602 8.232 1.00 97.25 212 TRP A CA 1
ATOM 1571 C C . TRP A 1 212 ? 6.899 0.077 8.584 1.00 97.25 212 TRP A C 1
ATOM 1573 O O . TRP A 1 212 ? 6.381 0.447 9.638 1.00 97.25 212 TRP A O 1
ATOM 1583 N N . GLY A 1 213 ? 6.331 -0.814 7.769 1.00 94.38 213 GLY A N 1
ATOM 1584 C CA . GLY A 1 213 ? 5.068 -1.497 8.051 1.00 94.38 213 GLY A CA 1
ATOM 1585 C C . GLY A 1 213 ? 5.115 -2.246 9.377 1.00 94.38 213 GLY A C 1
ATOM 1586 O O . GLY A 1 213 ? 4.305 -1.960 10.257 1.00 94.38 213 GLY A O 1
ATOM 1587 N N . ASP A 1 214 ? 6.136 -3.088 9.565 1.00 92.12 214 ASP A N 1
ATOM 1588 C CA . ASP A 1 214 ? 6.341 -3.871 10.790 1.00 92.12 214 ASP A CA 1
ATOM 1589 C C . ASP A 1 214 ? 6.452 -2.979 12.031 1.00 92.12 214 ASP A C 1
ATOM 1591 O O . ASP A 1 214 ? 5.760 -3.182 13.024 1.00 92.12 214 ASP A O 1
ATOM 1595 N N . ARG A 1 215 ? 7.298 -1.942 11.971 1.00 92.25 215 ARG A N 1
ATOM 1596 C CA . ARG A 1 215 ? 7.544 -1.034 13.104 1.00 92.25 215 ARG A CA 1
ATOM 1597 C C . ARG A 1 215 ? 6.338 -0.161 13.438 1.00 92.25 215 ARG A C 1
ATOM 1599 O O . ARG A 1 215 ? 6.192 0.277 14.577 1.00 92.25 215 ARG A O 1
ATOM 1606 N N . THR A 1 216 ? 5.534 0.192 12.438 1.00 91.00 216 THR A N 1
ATOM 1607 C CA . THR A 1 216 ? 4.405 1.115 12.619 1.00 91.00 216 THR A CA 1
ATOM 1608 C C . THR A 1 216 ? 3.059 0.408 12.717 1.00 91.00 216 THR A C 1
ATOM 1610 O O . THR A 1 216 ? 2.070 1.055 13.063 1.00 91.00 216 THR A O 1
ATOM 1613 N N . HIS A 1 217 ? 3.036 -0.914 12.525 1.00 89.56 217 HIS A N 1
ATOM 1614 C CA . HIS A 1 217 ? 1.841 -1.755 12.507 1.00 89.56 217 HIS A CA 1
ATOM 1615 C C . HIS A 1 217 ? 0.831 -1.313 11.441 1.00 89.56 217 HIS A C 1
ATOM 1617 O O . HIS A 1 217 ? -0.376 -1.270 11.693 1.00 89.56 217 HIS A O 1
ATOM 1623 N N . ARG A 1 218 ? 1.341 -0.950 10.259 1.00 91.62 218 ARG A N 1
ATOM 1624 C CA . ARG A 1 218 ? 0.560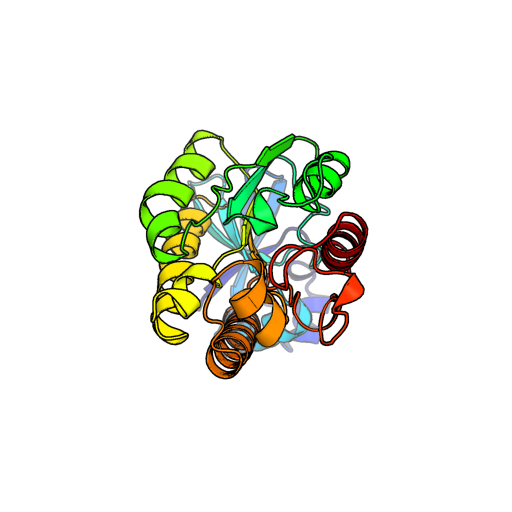 -0.519 9.091 1.00 91.62 218 ARG A CA 1
ATOM 1625 C C . ARG A 1 218 ? 0.584 -1.578 8.001 1.00 91.62 218 ARG A C 1
ATOM 1627 O O . ARG A 1 218 ? 1.544 -2.335 7.892 1.00 91.62 218 ARG A O 1
ATOM 1634 N N . ASP A 1 219 ? -0.457 -1.595 7.173 1.00 94.19 219 ASP A N 1
ATOM 1635 C CA . ASP A 1 219 ? -0.549 -2.528 6.055 1.00 94.19 219 ASP A CA 1
ATOM 1636 C C . ASP A 1 219 ? 0.494 -2.195 4.976 1.00 94.19 219 ASP A C 1
ATOM 1638 O O . ASP A 1 219 ? 0.420 -1.151 4.318 1.00 94.19 219 ASP A O 1
ATOM 1642 N N . VAL A 1 220 ? 1.438 -3.115 4.769 1.00 95.75 220 VAL A N 1
ATOM 1643 C CA . VAL A 1 220 ? 2.387 -3.098 3.653 1.00 95.75 220 VAL A CA 1
ATOM 1644 C C . VAL A 1 220 ? 2.304 -4.432 2.927 1.00 95.75 220 VAL A C 1
ATOM 1646 O O . VAL A 1 220 ? 2.462 -5.482 3.544 1.00 95.75 220 VAL A O 1
ATOM 1649 N N . ILE A 1 221 ? 2.076 -4.392 1.616 1.00 96.31 221 ILE A N 1
ATOM 1650 C CA . ILE A 1 221 ? 2.063 -5.582 0.761 1.00 96.31 221 ILE A CA 1
ATOM 1651 C C . ILE A 1 221 ? 3.307 -5.541 -0.121 1.00 96.31 221 ILE A C 1
ATOM 1653 O O . ILE A 1 221 ? 3.484 -4.623 -0.924 1.00 96.31 221 ILE A O 1
ATOM 1657 N N . ASP A 1 222 ? 4.176 -6.535 0.036 1.00 96.56 222 ASP A N 1
ATOM 1658 C CA . ASP A 1 222 ? 5.385 -6.673 -0.770 1.00 96.56 222 ASP A CA 1
ATOM 1659 C C . ASP A 1 222 ? 5.059 -7.300 -2.134 1.00 96.56 222 ASP A C 1
ATOM 1661 O O . ASP A 1 222 ? 4.681 -8.466 -2.229 1.00 96.56 222 ASP A O 1
ATOM 1665 N N . LEU A 1 223 ? 5.218 -6.514 -3.200 1.00 96.38 223 LEU A N 1
ATOM 1666 C CA . LEU A 1 223 ? 4.926 -6.920 -4.576 1.00 96.38 223 LEU A CA 1
ATOM 1667 C C . LEU A 1 223 ? 6.174 -7.272 -5.393 1.00 96.38 223 LEU A C 1
ATOM 1669 O O . LEU A 1 223 ? 6.085 -7.498 -6.602 1.00 96.38 223 LEU A O 1
ATOM 1673 N N . TRP A 1 224 ? 7.341 -7.341 -4.755 1.00 97.62 224 TRP A N 1
ATOM 1674 C CA . TRP A 1 224 ? 8.602 -7.600 -5.441 1.00 97.62 224 TRP A CA 1
ATOM 1675 C C . TRP A 1 224 ? 8.742 -9.047 -5.917 1.00 97.62 224 TRP A C 1
ATOM 1677 O O . TRP A 1 224 ? 8.897 -9.309 -7.111 1.00 97.62 224 TRP A O 1
ATOM 1687 N N . GLU A 1 225 ? 8.678 -10.002 -4.983 1.00 97.00 225 GLU A N 1
ATOM 1688 C CA . GLU A 1 225 ? 8.898 -11.430 -5.263 1.00 97.00 225 GLU A CA 1
ATOM 1689 C C . GLU A 1 225 ? 7.962 -12.028 -6.326 1.00 97.00 225 GLU A C 1
ATOM 1691 O O . GLU A 1 225 ? 8.438 -12.809 -7.149 1.00 97.00 225 GLU A O 1
ATOM 1696 N N . PRO A 1 226 ? 6.668 -11.660 -6.399 1.00 96.81 226 PRO A N 1
ATOM 1697 C CA . PRO A 1 226 ? 5.765 -12.191 -7.416 1.00 96.81 226 PRO A CA 1
ATOM 1698 C C . PRO A 1 226 ? 6.233 -11.957 -8.858 1.00 96.81 226 PRO A C 1
ATOM 1700 O O . PRO A 1 226 ? 5.899 -12.766 -9.732 1.00 96.81 226 PRO A O 1
ATOM 1703 N N . LEU A 1 227 ? 6.991 -10.882 -9.113 1.00 97.88 227 LEU A N 1
ATOM 1704 C CA . LEU A 1 227 ? 7.503 -10.522 -10.441 1.00 97.88 227 LEU A CA 1
ATOM 1705 C C . LEU A 1 227 ? 9.016 -10.739 -10.603 1.00 97.88 227 LEU A C 1
ATOM 1707 O O . LEU A 1 227 ? 9.503 -10.731 -11.734 1.00 97.88 227 LEU A O 1
ATOM 1711 N N . ARG A 1 228 ? 9.761 -10.962 -9.513 1.00 97.94 228 ARG A N 1
ATOM 1712 C CA . ARG A 1 228 ? 11.228 -11.043 -9.521 1.00 97.94 228 ARG A CA 1
ATOM 1713 C C . ARG A 1 228 ? 11.755 -12.076 -10.518 1.00 97.94 228 ARG A C 1
ATOM 1715 O O . ARG A 1 228 ? 11.474 -13.267 -10.401 1.00 97.94 228 ARG A O 1
ATOM 1722 N N . GLY A 1 229 ? 12.544 -11.616 -11.492 1.00 97.25 229 GLY A N 1
ATOM 1723 C CA . GLY A 1 229 ? 13.157 -12.467 -12.520 1.00 97.25 229 GLY A CA 1
ATOM 1724 C C . GLY A 1 229 ? 12.164 -13.070 -13.520 1.00 97.25 229 GLY A C 1
ATOM 1725 O O . GLY A 1 229 ? 12.537 -13.921 -14.326 1.00 97.25 229 GLY A O 1
ATOM 1726 N N . ARG A 1 230 ? 10.892 -12.658 -13.489 1.00 98.12 230 ARG A N 1
ATOM 1727 C CA . ARG A 1 230 ? 9.838 -13.154 -14.382 1.00 98.12 230 ARG A CA 1
ATOM 1728 C C . ARG A 1 230 ? 9.598 -12.157 -15.504 1.00 98.12 230 ARG A C 1
ATOM 1730 O O . ARG A 1 230 ? 8.486 -11.673 -15.683 1.00 98.12 230 ARG A O 1
ATOM 1737 N N . THR A 1 231 ? 10.635 -11.890 -16.289 1.00 97.69 231 THR A N 1
ATOM 1738 C CA . THR A 1 231 ? 10.641 -10.907 -17.382 1.00 97.69 231 THR A CA 1
ATOM 1739 C C . THR A 1 231 ? 9.458 -11.035 -18.348 1.00 97.69 231 THR A C 1
ATOM 1741 O O . THR A 1 231 ? 8.938 -10.026 -18.810 1.00 97.69 231 THR A O 1
ATOM 1744 N N . ALA A 1 232 ? 8.974 -12.253 -18.619 1.00 98.12 232 ALA A N 1
ATOM 1745 C CA . ALA A 1 232 ? 7.808 -12.483 -19.480 1.00 98.12 232 ALA A CA 1
ATOM 1746 C C . ALA A 1 232 ? 6.492 -11.893 -18.928 1.00 98.12 232 ALA A C 1
ATOM 1748 O O . ALA A 1 232 ? 5.529 -11.742 -19.673 1.00 98.12 232 ALA A O 1
ATOM 1749 N N . LEU A 1 233 ? 6.436 -11.565 -17.634 1.00 98.69 233 LEU A N 1
ATOM 1750 C CA . LEU A 1 233 ? 5.306 -10.866 -17.027 1.00 98.69 233 LEU A CA 1
ATOM 1751 C C . LEU A 1 233 ? 5.366 -9.352 -17.214 1.00 98.69 233 LEU A C 1
ATOM 1753 O O . LEU A 1 233 ? 4.394 -8.695 -16.853 1.00 98.69 233 LEU A O 1
ATOM 1757 N N . LEU A 1 234 ? 6.449 -8.805 -17.767 1.00 98.56 234 LEU A N 1
ATOM 1758 C CA . LEU A 1 234 ? 6.653 -7.375 -17.980 1.00 98.56 234 LEU A CA 1
ATOM 1759 C C . LEU A 1 234 ? 6.651 -7.075 -19.482 1.00 98.56 234 LEU A C 1
ATOM 1761 O O . LEU A 1 234 ? 7.399 -7.686 -20.249 1.00 98.56 234 LEU A O 1
ATOM 1765 N N . ALA A 1 235 ? 5.807 -6.135 -19.902 1.00 98.25 235 ALA A N 1
ATOM 1766 C CA . ALA A 1 235 ? 5.654 -5.771 -21.306 1.00 98.25 235 ALA A CA 1
ATOM 1767 C C . ALA A 1 235 ? 6.925 -5.112 -21.858 1.00 98.25 235 ALA A C 1
ATOM 1769 O O . ALA A 1 235 ? 7.367 -5.478 -22.940 1.00 98.25 235 ALA A O 1
ATOM 1770 N N . ASP A 1 236 ? 7.531 -4.222 -21.075 1.00 97.69 236 ASP A N 1
ATOM 1771 C CA . ASP A 1 236 ? 8.649 -3.347 -21.453 1.00 97.69 236 ASP A CA 1
ATOM 1772 C C . ASP A 1 236 ? 9.744 -3.292 -20.368 1.00 97.69 236 ASP A C 1
ATOM 1774 O O . ASP A 1 236 ? 10.512 -2.342 -20.273 1.00 97.69 236 ASP A O 1
ATOM 1778 N N . GLY A 1 237 ? 9.772 -4.296 -19.486 1.00 97.81 237 GLY A N 1
ATOM 1779 C CA . GLY A 1 237 ? 10.666 -4.348 -18.326 1.00 97.81 237 GLY A CA 1
ATOM 1780 C C . GLY A 1 237 ? 10.198 -3.557 -17.100 1.00 97.81 237 GLY A C 1
ATOM 1781 O O . GLY A 1 237 ? 10.755 -3.754 -16.022 1.00 97.81 237 GLY A O 1
ATOM 1782 N N . VAL A 1 238 ? 9.135 -2.752 -17.209 1.00 98.12 238 VAL A N 1
ATOM 1783 C CA . VAL A 1 238 ? 8.551 -1.997 -16.085 1.00 98.12 238 VAL A CA 1
ATOM 1784 C C . VAL A 1 238 ? 7.100 -2.396 -15.849 1.00 98.12 238 VAL A C 1
ATOM 1786 O O . VAL A 1 238 ? 6.723 -2.788 -14.744 1.00 98.12 238 VAL A O 1
ATOM 1789 N N . HIS A 1 239 ? 6.273 -2.316 -16.887 1.00 98.56 239 HIS A N 1
ATOM 1790 C CA . HIS A 1 239 ? 4.831 -2.448 -16.765 1.00 98.56 239 HIS A CA 1
ATOM 1791 C C . HIS A 1 239 ? 4.404 -3.914 -16.819 1.00 98.56 239 HIS A C 1
ATOM 1793 O O . HIS A 1 239 ? 4.698 -4.603 -17.804 1.00 98.56 239 HIS A O 1
ATOM 1799 N N . PRO A 1 240 ? 3.659 -4.408 -15.813 1.00 98.69 240 PRO A N 1
ATOM 1800 C CA . PRO A 1 240 ? 3.114 -5.751 -15.865 1.00 98.69 240 PRO A CA 1
ATOM 1801 C C . PRO A 1 240 ? 2.183 -5.928 -17.070 1.00 98.69 240 PRO A C 1
ATOM 1803 O O . PRO A 1 240 ? 1.338 -5.091 -17.372 1.00 98.69 240 PRO A O 1
ATOM 1806 N N . THR A 1 241 ? 2.322 -7.060 -17.746 1.00 98.75 241 THR A N 1
ATOM 1807 C CA . THR A 1 241 ? 1.336 -7.587 -18.699 1.00 98.75 241 THR A CA 1
ATOM 1808 C C . THR A 1 241 ? 0.019 -7.901 -17.986 1.00 98.75 241 THR A C 1
ATOM 1810 O O . THR A 1 241 ? -0.059 -7.892 -16.755 1.00 98.75 241 THR A O 1
ATOM 1813 N N . ARG A 1 242 ? -1.022 -8.274 -18.736 1.00 98.44 242 ARG A N 1
ATOM 1814 C CA . ARG A 1 242 ? -2.278 -8.787 -18.163 1.00 98.44 242 ARG A CA 1
ATOM 1815 C C . ARG A 1 242 ? -2.048 -9.920 -17.154 1.00 98.44 242 ARG A C 1
ATOM 1817 O O . ARG A 1 242 ? -2.705 -9.967 -16.111 1.00 98.44 242 ARG A O 1
ATOM 1824 N N . GLU A 1 243 ? -1.137 -10.838 -17.460 1.00 98.62 243 GLU A N 1
ATOM 1825 C CA . GLU A 1 243 ? -0.754 -11.955 -16.599 1.00 98.62 243 GLU A CA 1
ATOM 1826 C C . GLU A 1 243 ? 0.035 -11.465 -15.379 1.00 98.62 243 GLU A C 1
ATOM 1828 O O . GLU A 1 243 ? -0.225 -11.911 -14.262 1.00 98.62 243 GLU A O 1
ATOM 1833 N N . GLY A 1 244 ? 0.944 -10.503 -15.565 1.00 98.62 244 GLY A N 1
ATOM 1834 C CA . GLY A 1 244 ? 1.668 -9.857 -14.468 1.00 98.62 244 GLY A CA 1
ATOM 1835 C C . GLY A 1 244 ? 0.728 -9.155 -13.483 1.00 98.62 244 GLY A C 1
ATOM 1836 O O . GLY A 1 244 ? 0.808 -9.382 -12.278 1.00 98.62 244 GLY A O 1
ATOM 1837 N N . HIS A 1 245 ? -0.245 -8.393 -13.986 1.00 98.62 245 HIS A N 1
ATOM 1838 C CA . HIS A 1 245 ? -1.301 -7.772 -13.179 1.00 98.62 245 HIS A CA 1
ATOM 1839 C C . HIS A 1 245 ? -2.171 -8.798 -12.447 1.00 98.62 245 HIS A C 1
ATOM 1841 O O . HIS A 1 245 ? -2.593 -8.551 -11.319 1.00 98.62 245 HIS A O 1
ATOM 1847 N N . ALA A 1 246 ? -2.439 -9.962 -13.047 1.00 98.25 246 ALA A N 1
ATOM 1848 C CA . ALA A 1 246 ? -3.162 -11.040 -12.370 1.00 98.25 246 ALA A CA 1
ATOM 1849 C C . ALA A 1 246 ? -2.360 -11.625 -11.192 1.00 98.25 246 ALA A C 1
ATOM 1851 O O . ALA A 1 246 ? -2.931 -11.921 -10.139 1.00 98.25 246 ALA A O 1
ATOM 1852 N N . VAL A 1 247 ? -1.040 -11.763 -11.357 1.00 98.25 247 VAL A N 1
ATOM 1853 C CA . VAL A 1 247 ? -0.130 -12.186 -10.286 1.00 98.25 247 VAL A CA 1
ATOM 1854 C C . VAL A 1 247 ? -0.132 -11.165 -9.149 1.00 98.25 247 VAL A C 1
ATOM 1856 O O . VAL A 1 247 ? -0.406 -11.549 -8.018 1.00 98.25 247 VAL A O 1
ATOM 1859 N N . LEU A 1 248 ? 0.066 -9.875 -9.446 1.00 98.06 248 LEU A N 1
ATOM 1860 C CA . LEU A 1 248 ? 0.021 -8.808 -8.436 1.00 98.06 248 LEU A CA 1
ATOM 1861 C C . LEU A 1 248 ? -1.310 -8.779 -7.678 1.00 98.06 248 LEU A C 1
ATOM 1863 O O . LEU A 1 248 ? -1.330 -8.697 -6.455 1.00 98.06 248 LEU A O 1
ATOM 1867 N N . PHE A 1 249 ? -2.427 -8.905 -8.397 1.00 97.75 249 PHE A N 1
ATOM 1868 C CA . PHE A 1 249 ? -3.756 -8.955 -7.794 1.00 97.75 249 PHE A CA 1
ATOM 1869 C C . PHE A 1 249 ? -3.905 -10.097 -6.775 1.00 97.75 249 PHE A C 1
ATOM 1871 O O . PHE A 1 249 ? -4.566 -9.928 -5.754 1.00 97.75 249 PHE A O 1
ATOM 1878 N N . SER A 1 250 ? -3.281 -11.249 -7.033 1.00 95.94 250 SER A N 1
ATOM 1879 C CA . SER A 1 250 ? -3.391 -12.425 -6.162 1.00 95.94 250 SER A CA 1
ATOM 1880 C C . SER A 1 250 ? -2.711 -12.214 -4.807 1.00 95.94 250 SER A C 1
ATOM 1882 O O . SER A 1 250 ? -3.132 -12.806 -3.818 1.00 95.94 250 SER A O 1
ATOM 1884 N N . GLU A 1 251 ? -1.695 -11.353 -4.746 1.00 95.00 251 GLU A N 1
ATOM 1885 C CA . GLU A 1 251 ? -1.014 -10.995 -3.497 1.00 95.00 251 GLU A CA 1
ATOM 1886 C C . GLU A 1 251 ? -1.846 -10.068 -2.613 1.00 95.00 251 GLU A C 1
ATOM 1888 O O . GLU A 1 251 ? -1.668 -10.067 -1.401 1.00 95.00 251 GLU A O 1
ATOM 1893 N N . LEU A 1 252 ? -2.792 -9.314 -3.185 1.00 94.19 252 LEU A N 1
ATOM 1894 C CA . LEU A 1 252 ? -3.613 -8.366 -2.423 1.00 94.19 252 LEU A CA 1
ATOM 1895 C C . LEU A 1 252 ? -4.529 -9.042 -1.388 1.00 94.19 252 LEU A C 1
ATOM 1897 O O . LEU A 1 252 ? -5.056 -8.366 -0.508 1.00 94.19 252 LEU A O 1
ATOM 1901 N N . PHE A 1 253 ? -4.738 -10.356 -1.502 1.00 86.31 253 PHE A N 1
ATOM 1902 C CA . PHE A 1 253 ? -5.626 -11.144 -0.641 1.00 86.31 253 PHE A CA 1
ATOM 1903 C C . PHE A 1 253 ? -4.917 -12.286 0.100 1.00 86.31 253 PHE A C 1
ATOM 1905 O O . PHE A 1 253 ? -5.604 -13.140 0.668 1.00 86.31 253 PHE A O 1
ATOM 1912 N N . ARG A 1 254 ? -3.582 -12.331 0.067 1.00 80.12 254 ARG A N 1
ATOM 1913 C CA . ARG A 1 254 ? -2.809 -13.255 0.907 1.00 80.12 254 ARG A CA 1
ATOM 1914 C C . ARG A 1 254 ? -2.768 -12.764 2.347 1.00 80.12 254 ARG A C 1
ATOM 1916 O O . ARG A 1 254 ? -2.828 -13.645 3.231 1.00 80.12 254 ARG A O 1
#

Radius of gyration: 19.35 Å; Cα contacts (8 Å, |Δi|>4): 533; chains: 1; bounding box: 40×31×59 Å

Mean predicted aligned error: 4.08 Å

Sequence (254 aa):
MQTLFSFGPLLDPALQEEVFGEALGYVPASTRHGEGGLVALEDGQLSLADGRFGVRRRVALADGRLAWAYLDPRPFAAAKKVAVLGDSIAFGMSDPSGGWAARLASHVPRLWNLAIPGETMARLATYGPGEATRRDVDTAVVSAGGNDIAGGAEPEQVLADLEAIVAPLEAACVRVVALGPTWMDADRAEAEFGLPVRTDALERLRTLMVRWGDRTHRDVIDLWEPLRGRTALLADGVHPTREGHAVLFSELFR

Secondary structure (DSSP, 8-state):
-EEEEESSGGG-HHHHHHHHSS----EEEEETTEEEEEEEE-HHHHHHHHHHH--EEEEEBTTS-EEEEE--SSTTTT-SEEEEEE-HHHHTTT-TT-HHHHHHHTTSSEEEE---TT--HHHHHHHHHHHHHHTT-SEEEEE--HHHHHTT--HHHHHHHHHHHHHHHHHTTPEEEEEPPPP--HHHIIIII-----HHHHHHHHHHHHHHHHHHT-EEE--STTTTT-GGGBSSSSSBPHHHHHHHHHHTT-

Foldseek 3Di:
DAKEWEPDDLQDQVVCCVQPVGRQHFDWWAAPVGTTTIGDDDPVSVVSCCVVQFAWAWTATPVRDIHIYGDDLQQQPPWAEEEEEEACQCQQPQEPCRFLQNVSCVSHNYYDYPYYHLDALLRCLVPVLVVCVVSVGQEYEYYHHQSCVLVPHALVVSVVSNVSSVVSCRVSNHAYAYEQAEQFQQVQCCVQVVGRGPRVRSVVSLVVQVVVCSVVSHHYQYNHVLCPPVCVQAPRRHHGHNVVSVSSNVSSRD